Protein AF-A0A968B639-F1 (afdb_monomer)

Solvent-accessible surface area (backbone atoms only — not comparable to full-atom values): 12282 Å² total; per-residue (Å²): 60,37,47,44,66,52,68,57,47,28,76,72,68,32,61,74,52,39,54,51,51,52,54,53,49,52,51,55,54,56,73,75,52,61,92,84,43,49,76,47,75,77,50,98,64,30,37,45,76,49,71,68,102,57,54,71,68,56,49,50,53,52,48,47,50,50,29,52,52,39,52,71,38,75,48,71,58,96,94,40,78,44,85,40,33,27,14,25,26,39,66,83,87,84,77,79,74,90,48,74,68,56,57,51,48,48,24,50,55,16,18,49,52,14,41,76,78,68,36,60,30,72,24,71,51,52,99,81,37,66,69,55,59,49,45,54,52,47,56,51,50,52,51,50,51,55,48,23,71,74,68,68,39,58,45,80,44,76,47,77,53,78,77,93,62,95,56,95,83,68,78,87,42,68,47,82,41,68,31,48,42,47,99,87,68,52,75,44,56,51,89,74,47,47,69,50,29,57,75,69,70,40,45,71,59,50,56,59,68,77,101

Mean predicted aligned error: 12.27 Å

Structure (mmCIF, N/CA/C/O backbone):
data_AF-A0A968B639-F1
#
_entry.id   AF-A0A968B639-F1
#
loop_
_atom_site.group_PDB
_atom_site.id
_atom_site.type_symbol
_atom_site.label_atom_id
_atom_site.label_alt_id
_atom_site.label_comp_id
_atom_site.label_asym_id
_atom_site.label_entity_id
_atom_site.label_seq_id
_atom_site.pdbx_PDB_ins_code
_atom_site.Cartn_x
_atom_site.Cartn_y
_atom_site.Cartn_z
_atom_site.occupancy
_atom_site.B_iso_or_equiv
_atom_site.auth_seq_id
_atom_site.auth_comp_id
_atom_site.auth_asym_id
_atom_site.auth_atom_id
_atom_site.pdbx_PDB_model_num
ATOM 1 N N . MET A 1 1 ? -5.132 1.216 6.628 1.00 96.25 1 MET A N 1
ATOM 2 C CA . MET A 1 1 ? -4.929 -0.137 7.193 1.00 96.25 1 MET A CA 1
ATOM 3 C C . MET A 1 1 ? -5.453 -1.125 6.179 1.00 96.25 1 MET A C 1
ATOM 5 O O . MET A 1 1 ? -6.495 -0.849 5.606 1.00 96.25 1 MET A O 1
ATOM 9 N N . ASP A 1 2 ? -4.770 -2.238 5.965 1.00 96.06 2 ASP A N 1
ATOM 10 C CA . ASP A 1 2 ? -5.094 -3.194 4.905 1.00 96.06 2 ASP A CA 1
ATOM 11 C C . ASP A 1 2 ? -4.940 -4.628 5.415 1.00 96.06 2 ASP A C 1
ATOM 13 O O . ASP A 1 2 ? -3.948 -4.935 6.088 1.00 96.06 2 ASP A O 1
ATOM 17 N N . LEU A 1 3 ? -5.940 -5.477 5.157 1.00 95.56 3 LEU A N 1
ATOM 18 C CA . LEU A 1 3 ? -5.902 -6.875 5.579 1.00 95.56 3 LEU A CA 1
ATOM 19 C C . LEU A 1 3 ? -4.974 -7.697 4.690 1.00 95.56 3 LEU A C 1
ATOM 21 O O . LEU A 1 3 ? -5.230 -7.953 3.515 1.00 95.56 3 LEU A O 1
ATOM 25 N N . ASP A 1 4 ? -3.936 -8.241 5.311 1.00 92.31 4 ASP A N 1
ATOM 26 C CA . ASP A 1 4 ? -3.013 -9.118 4.621 1.00 92.31 4 ASP A CA 1
ATOM 27 C C . ASP A 1 4 ? -3.726 -10.416 4.216 1.00 92.31 4 ASP A C 1
ATOM 29 O O . ASP A 1 4 ? -4.423 -11.043 5.014 1.00 92.31 4 ASP A O 1
ATOM 33 N N . GLN A 1 5 ? -3.484 -10.861 2.981 1.00 86.25 5 GLN A N 1
ATOM 34 C CA . GLN A 1 5 ? -3.983 -12.134 2.442 1.00 86.25 5 GLN A CA 1
ATOM 35 C C . GLN A 1 5 ? -5.513 -12.233 2.300 1.00 86.25 5 GLN A C 1
ATOM 37 O O . GLN A 1 5 ? -6.026 -13.321 2.037 1.00 86.25 5 GLN A O 1
ATOM 42 N N . PHE A 1 6 ? -6.256 -11.123 2.360 1.00 91.25 6 PHE A N 1
ATOM 43 C CA . PHE A 1 6 ? -7.709 -11.135 2.146 1.00 91.25 6 PHE A CA 1
ATOM 44 C C . PHE A 1 6 ? -8.112 -11.767 0.803 1.00 91.25 6 PHE A C 1
ATOM 46 O O . PHE A 1 6 ? -9.046 -12.569 0.731 1.00 91.25 6 PHE A O 1
ATOM 53 N N . LYS A 1 7 ? -7.355 -11.481 -0.263 1.00 88.62 7 LYS A N 1
ATOM 54 C CA . LYS A 1 7 ? -7.569 -12.092 -1.581 1.00 88.62 7 LYS A CA 1
ATOM 55 C C . LYS A 1 7 ? -7.484 -13.624 -1.545 1.00 88.62 7 LYS A C 1
ATOM 57 O O . LYS A 1 7 ? -8.300 -14.280 -2.179 1.00 88.62 7 LYS A O 1
ATOM 62 N N . ILE A 1 8 ? -6.566 -14.195 -0.759 1.00 87.12 8 ILE A N 1
ATOM 63 C CA . ILE A 1 8 ? -6.420 -15.654 -0.623 1.00 87.12 8 ILE A CA 1
ATOM 64 C C . ILE A 1 8 ? -7.691 -16.259 -0.021 1.00 87.12 8 ILE A C 1
ATOM 66 O O . ILE A 1 8 ? -8.146 -17.306 -0.478 1.00 87.12 8 ILE A O 1
ATOM 70 N N . VAL A 1 9 ? -8.300 -15.591 0.962 1.00 88.44 9 VAL A N 1
ATOM 71 C CA . VAL A 1 9 ? -9.572 -16.034 1.550 1.00 88.44 9 VAL A CA 1
ATOM 72 C C . VAL A 1 9 ? -10.675 -16.034 0.490 1.00 88.44 9 VAL A C 1
ATOM 74 O O . VAL A 1 9 ? -11.325 -17.061 0.295 1.00 88.44 9 VAL A O 1
ATOM 77 N N . ASN A 1 10 ? -10.838 -14.936 -0.254 1.00 89.56 10 ASN A N 1
ATOM 78 C CA . ASN A 1 10 ? -11.836 -14.855 -1.327 1.00 89.56 10 ASN A CA 1
ATOM 79 C C . ASN A 1 10 ? -11.640 -15.928 -2.401 1.00 89.56 10 ASN A C 1
ATOM 81 O O . ASN A 1 10 ? -12.603 -16.593 -2.777 1.00 89.56 10 ASN A O 1
ATOM 85 N N . ASP A 1 11 ? -10.405 -16.124 -2.856 1.00 89.38 11 ASP A N 1
ATOM 86 C CA . ASP A 1 11 ? -10.090 -17.072 -3.925 1.00 89.38 11 ASP A CA 1
ATOM 87 C C . ASP A 1 11 ? -10.255 -18.534 -3.458 1.00 89.38 11 ASP A C 1
ATOM 89 O O . ASP A 1 11 ? -10.571 -19.411 -4.261 1.00 89.38 11 ASP A O 1
ATOM 93 N N . THR A 1 12 ? -10.086 -18.813 -2.158 1.00 87.06 12 THR A N 1
ATOM 94 C CA . THR A 1 12 ? -10.149 -20.180 -1.604 1.00 87.06 12 THR A CA 1
ATOM 95 C C . THR A 1 12 ? -11.560 -20.606 -1.200 1.00 87.06 12 THR A C 1
ATOM 97 O O . THR A 1 12 ? -11.937 -21.761 -1.401 1.00 87.06 12 THR A O 1
ATOM 100 N N . VAL A 1 13 ? -12.334 -19.713 -0.575 1.00 88.19 13 VAL A N 1
ATOM 101 C CA . VAL A 1 13 ? -13.638 -20.050 0.037 1.00 88.19 13 VAL A CA 1
ATOM 102 C C . VAL A 1 13 ? -14.799 -19.178 -0.441 1.00 88.19 13 VAL A C 1
ATOM 104 O O . VAL A 1 13 ? -15.936 -19.379 -0.008 1.00 88.19 13 VAL A O 1
ATOM 107 N N . GLY A 1 14 ? -14.539 -18.273 -1.384 1.00 90.50 14 GLY A N 1
ATOM 108 C CA . GLY A 1 14 ? -15.538 -17.440 -2.040 1.00 90.50 14 GLY A CA 1
ATOM 109 C C . GLY A 1 14 ? -15.831 -16.128 -1.313 1.00 90.50 14 GLY A C 1
ATOM 110 O O . GLY A 1 14 ? -15.539 -15.947 -0.130 1.00 90.50 14 GLY A O 1
ATOM 111 N N . HIS A 1 15 ? -16.474 -15.209 -2.036 1.00 90.75 15 HIS A N 1
ATOM 112 C CA . HIS A 1 15 ? -16.759 -13.852 -1.560 1.00 90.75 15 HIS A CA 1
ATOM 113 C C . HIS A 1 15 ? -17.626 -13.798 -0.296 1.00 90.75 15 HIS A C 1
ATOM 115 O O . HIS A 1 15 ? -17.417 -12.930 0.542 1.00 90.75 15 HIS A O 1
ATOM 121 N N . SER A 1 16 ? -18.544 -14.751 -0.096 1.00 91.94 16 SER A N 1
ATOM 122 C CA . SER A 1 16 ? -19.372 -14.795 1.118 1.00 91.94 16 SER A CA 1
ATOM 123 C C . SER A 1 16 ? -18.544 -14.969 2.396 1.00 91.94 16 SER A C 1
ATOM 125 O O . SER A 1 16 ? -18.893 -14.406 3.432 1.00 91.94 16 SER A O 1
ATOM 127 N N . ALA A 1 17 ? -17.439 -15.718 2.325 1.00 92.12 17 ALA A N 1
ATOM 128 C CA . ALA A 1 17 ? -16.513 -15.865 3.444 1.00 92.12 17 ALA A CA 1
ATOM 129 C C . ALA A 1 17 ? -15.728 -14.568 3.682 1.00 92.12 17 ALA A C 1
ATOM 131 O O . ALA A 1 17 ? -15.568 -14.149 4.827 1.00 92.12 17 ALA A O 1
ATOM 132 N N . GLY A 1 18 ? -15.285 -13.908 2.607 1.00 93.62 18 GLY A N 1
ATOM 133 C CA . GLY A 1 18 ? -14.623 -12.607 2.685 1.00 93.62 18 GLY A CA 1
ATOM 134 C C . GLY A 1 18 ? -15.509 -11.529 3.307 1.00 93.62 18 GLY A C 1
ATOM 135 O O . GLY A 1 18 ? -15.055 -10.786 4.172 1.00 93.62 18 GLY A O 1
ATOM 136 N N . ASP A 1 19 ? -16.790 -11.480 2.947 1.00 94.38 19 ASP A N 1
ATOM 137 C CA . ASP A 1 19 ? -17.739 -10.532 3.537 1.00 94.38 19 ASP A CA 1
ATOM 138 C C . ASP A 1 19 ? -17.915 -10.760 5.043 1.00 94.38 19 ASP A C 1
ATOM 140 O O . ASP A 1 19 ? -17.910 -9.803 5.821 1.00 94.38 19 ASP A O 1
ATOM 144 N N . GLN A 1 20 ? -18.012 -12.019 5.481 1.00 94.50 20 GLN A N 1
ATOM 145 C CA . GLN A 1 20 ? -18.067 -12.328 6.910 1.00 94.50 20 GLN A CA 1
ATOM 146 C C . GLN A 1 20 ? -16.768 -11.989 7.637 1.00 94.50 20 GLN A C 1
ATOM 148 O O . GLN A 1 20 ? -16.813 -11.437 8.739 1.00 94.50 20 GLN A O 1
ATOM 153 N N . LEU A 1 21 ? -15.619 -12.270 7.021 1.00 94.81 21 LEU A N 1
ATOM 154 C CA . LEU A 1 21 ? -14.317 -11.895 7.557 1.00 94.81 21 LEU A CA 1
ATOM 155 C C . LEU A 1 21 ? -14.239 -10.382 7.786 1.00 94.81 21 LEU A C 1
ATOM 157 O O . LEU A 1 21 ? -13.868 -9.941 8.871 1.00 94.81 21 LEU A O 1
ATOM 161 N N . LEU A 1 22 ? -14.662 -9.580 6.806 1.00 96.00 22 LEU A N 1
ATOM 162 C CA . LEU A 1 22 ? -14.684 -8.121 6.913 1.00 96.00 22 LEU A CA 1
ATOM 163 C C . LEU A 1 22 ? -15.602 -7.631 8.037 1.00 96.00 22 LEU A C 1
ATOM 165 O O . LEU A 1 22 ? -15.231 -6.715 8.769 1.00 96.00 22 LEU A O 1
ATOM 169 N N . GLN A 1 23 ? -16.780 -8.239 8.205 1.00 95.81 23 GLN A N 1
ATOM 170 C CA . GLN A 1 23 ? -17.695 -7.903 9.302 1.00 95.81 23 GLN A CA 1
ATOM 171 C C . GLN A 1 23 ? -17.080 -8.209 10.675 1.00 95.81 23 GLN A C 1
ATOM 173 O O . GLN A 1 23 ? -17.163 -7.389 11.591 1.00 95.81 23 GLN A O 1
ATOM 178 N N . GLN A 1 24 ? -16.436 -9.368 10.818 1.00 95.06 24 GLN A N 1
ATOM 179 C CA . GLN A 1 24 ? -15.798 -9.781 12.068 1.00 95.06 24 GLN A CA 1
ATOM 180 C C . GLN A 1 24 ? -14.581 -8.916 12.401 1.00 95.06 24 GLN A C 1
ATOM 182 O O . GLN A 1 24 ? -14.446 -8.462 13.538 1.00 95.06 24 GLN A O 1
ATOM 187 N N . VAL A 1 25 ? -13.748 -8.612 11.404 1.00 96.06 25 VAL A N 1
ATOM 188 C CA . VAL A 1 25 ? -12.634 -7.666 11.537 1.00 96.06 25 VAL A CA 1
ATOM 189 C C . VAL A 1 25 ? -13.149 -6.293 11.956 1.00 96.06 25 VAL A C 1
ATOM 191 O O . VAL A 1 25 ? -12.636 -5.727 12.916 1.00 96.06 25 VAL A O 1
ATOM 194 N N . ALA A 1 26 ? -14.186 -5.766 11.300 1.00 96.12 26 ALA A N 1
ATOM 195 C CA . ALA A 1 26 ? -14.755 -4.468 11.653 1.00 96.12 26 ALA A CA 1
ATOM 196 C C . ALA A 1 26 ? -15.230 -4.432 13.115 1.00 96.12 26 ALA A C 1
ATOM 198 O O . ALA A 1 26 ? -14.970 -3.461 13.828 1.00 96.12 26 ALA A O 1
ATOM 199 N N . HIS A 1 27 ? -15.876 -5.504 13.585 1.00 95.50 27 HIS A N 1
ATOM 200 C CA . HIS A 1 27 ? -16.304 -5.623 14.978 1.00 95.50 27 HIS A CA 1
ATOM 201 C C . HIS A 1 27 ? -15.113 -5.689 15.946 1.00 95.50 27 HIS A C 1
ATOM 203 O O . HIS A 1 27 ? -15.102 -4.997 16.966 1.00 95.50 27 HIS A O 1
ATOM 209 N N . LEU A 1 28 ? -14.082 -6.467 15.604 1.00 95.62 28 LEU A N 1
ATOM 210 C CA . LEU A 1 28 ? -12.864 -6.586 16.398 1.00 95.62 28 LEU A CA 1
ATOM 211 C C . LEU A 1 28 ? -12.135 -5.243 16.507 1.00 95.62 28 LEU A C 1
ATOM 213 O O . LEU A 1 28 ? -11.829 -4.816 17.619 1.00 95.62 28 LEU A O 1
ATOM 217 N N . LEU A 1 29 ? -11.927 -4.541 15.391 1.00 96.19 29 LEU A N 1
ATOM 218 C CA . LEU A 1 29 ? -11.325 -3.206 15.376 1.00 96.19 29 LEU A CA 1
ATOM 219 C C . LEU A 1 29 ? -12.149 -2.223 16.220 1.00 96.19 29 LEU A C 1
ATOM 221 O O . LEU A 1 29 ? -11.593 -1.524 17.064 1.00 96.19 29 LEU A O 1
ATOM 225 N N . ARG A 1 30 ? -13.483 -2.218 16.068 1.00 94.94 30 ARG A N 1
ATOM 226 C CA . ARG A 1 30 ? -14.370 -1.335 16.844 1.00 94.94 30 ARG A CA 1
ATOM 227 C C . ARG A 1 30 ? -14.302 -1.607 18.347 1.00 94.94 30 ARG A C 1
ATOM 229 O O . ARG A 1 30 ? -14.400 -0.666 19.124 1.00 94.94 30 ARG A O 1
ATOM 236 N N . SER A 1 31 ? -14.103 -2.860 18.761 1.00 94.50 31 SER A N 1
ATOM 237 C CA . SER A 1 31 ? -13.970 -3.232 20.179 1.00 94.50 31 SER A CA 1
ATOM 238 C C . SER A 1 31 ? -12.669 -2.750 20.838 1.00 94.50 31 SER A C 1
ATOM 240 O O . SER A 1 31 ? -12.561 -2.755 22.063 1.00 94.50 31 SER A O 1
ATOM 242 N N . LYS A 1 32 ? -11.671 -2.363 20.033 1.00 93.31 32 LYS A N 1
ATOM 243 C CA . LYS A 1 32 ? -10.325 -1.975 20.480 1.00 93.31 32 LYS A CA 1
ATOM 244 C C . LYS A 1 32 ? -10.080 -0.468 20.477 1.00 93.31 32 LYS A C 1
ATOM 246 O O . LYS A 1 32 ? -9.031 -0.035 20.942 1.00 93.31 32 LYS A O 1
ATOM 251 N N . ILE A 1 33 ? -11.030 0.315 19.979 1.00 92.88 33 ILE A N 1
ATOM 252 C CA . ILE A 1 33 ? -10.948 1.777 19.917 1.00 92.88 33 ILE A CA 1
ATOM 253 C C . ILE A 1 33 ? -11.978 2.404 20.860 1.00 92.88 33 ILE A C 1
ATOM 255 O O . ILE A 1 33 ? -12.989 1.783 21.197 1.00 92.88 33 ILE A O 1
ATOM 259 N N . ARG A 1 34 ? -11.733 3.637 21.309 1.00 92.12 34 ARG A N 1
ATOM 260 C CA . ARG A 1 34 ? -12.673 4.354 22.191 1.00 92.12 34 ARG A CA 1
ATOM 261 C C . ARG A 1 34 ? -13.800 4.990 21.374 1.00 92.12 34 ARG A C 1
ATOM 263 O O . ARG A 1 34 ? -13.692 5.186 20.169 1.00 92.12 34 ARG A O 1
ATOM 270 N N . GLY A 1 35 ? -14.890 5.358 22.050 1.00 85.88 35 GLY A N 1
ATOM 271 C CA . GLY A 1 35 ? -16.087 5.909 21.400 1.00 85.88 35 GLY A CA 1
ATOM 272 C C . GLY A 1 35 ? -15.874 7.217 20.625 1.00 85.88 35 GLY A C 1
ATOM 273 O O . GLY A 1 35 ? -16.651 7.484 19.715 1.00 85.88 35 GLY A O 1
ATOM 274 N N . GLY A 1 36 ? -14.840 7.995 20.965 1.00 88.94 36 GLY A N 1
ATOM 275 C CA . GLY A 1 36 ? -14.473 9.229 20.259 1.00 88.94 36 GLY A CA 1
ATOM 276 C C . GLY A 1 36 ? -13.647 9.018 18.987 1.00 88.94 36 GLY A C 1
ATOM 277 O O . GLY A 1 36 ? -13.460 9.967 18.240 1.00 88.94 36 GLY A O 1
ATOM 278 N N . ASP A 1 37 ? -13.166 7.800 18.719 1.00 94.19 37 ASP A N 1
ATOM 279 C CA . ASP A 1 37 ? -12.394 7.518 17.509 1.00 94.19 37 ASP A CA 1
ATOM 280 C C . ASP A 1 37 ? -13.318 7.120 16.345 1.00 94.19 37 ASP A C 1
ATOM 282 O O . ASP A 1 37 ? -14.324 6.406 16.510 1.00 94.19 37 ASP A O 1
ATOM 286 N N . THR A 1 38 ? -12.934 7.527 15.135 1.00 95.31 38 THR A N 1
ATOM 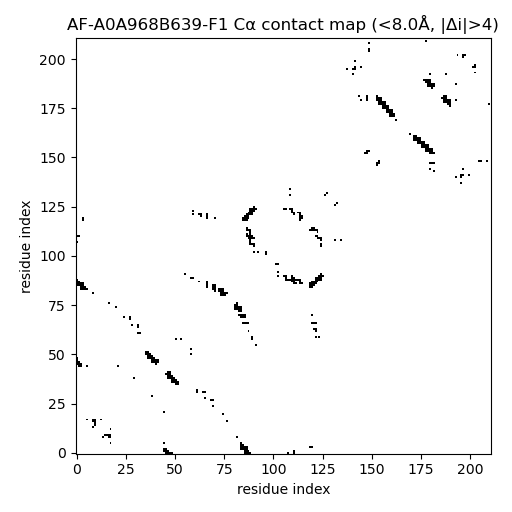287 C CA . THR A 1 38 ? -13.696 7.234 13.915 1.00 95.31 38 THR A CA 1
ATOM 288 C C . THR A 1 38 ? -13.055 6.086 13.148 1.00 95.31 38 THR A C 1
ATOM 290 O O . THR A 1 38 ? -11.919 6.192 12.696 1.00 95.31 38 THR A O 1
ATOM 293 N N . LEU A 1 39 ? -13.803 4.996 12.963 1.00 96.62 39 LEU A N 1
ATOM 294 C CA . LEU A 1 39 ? -13.412 3.844 12.148 1.00 96.62 39 LEU A CA 1
ATOM 295 C C . LEU A 1 39 ? -14.302 3.774 10.907 1.00 96.62 39 LEU A C 1
ATOM 297 O O . LEU A 1 39 ? -15.527 3.775 11.028 1.00 96.62 39 LEU A O 1
ATOM 301 N N . ALA A 1 40 ? -13.687 3.658 9.736 1.00 95.81 40 ALA A N 1
ATOM 302 C CA . ALA A 1 40 ? -14.372 3.536 8.456 1.00 95.81 40 ALA A CA 1
ATOM 303 C C . ALA A 1 40 ? -13.756 2.420 7.604 1.00 95.81 40 ALA A C 1
ATOM 305 O O . ALA A 1 40 ? -12.572 2.109 7.722 1.00 95.81 40 ALA A O 1
ATOM 306 N N . ARG A 1 41 ? -14.557 1.836 6.710 1.00 96.38 41 ARG A N 1
ATOM 307 C CA . ARG A 1 41 ? -14.065 0.999 5.609 1.00 96.38 41 ARG A CA 1
ATOM 308 C C . ARG A 1 41 ? -13.906 1.895 4.384 1.00 96.38 41 ARG A C 1
ATOM 310 O O . ARG A 1 41 ? -14.882 2.524 3.982 1.00 96.38 41 ARG A O 1
ATOM 317 N N . LEU A 1 42 ? -12.699 1.969 3.829 1.00 93.06 42 LEU A N 1
ATOM 318 C CA . LEU A 1 42 ? -12.386 2.856 2.700 1.00 93.06 42 LEU A CA 1
ATOM 319 C C . LEU A 1 42 ? -12.771 2.213 1.361 1.00 93.06 42 LEU A C 1
ATOM 321 O O . LEU A 1 42 ? -13.251 2.889 0.457 1.00 93.06 42 LEU A O 1
ATOM 325 N N . GLY A 1 43 ? -12.641 0.891 1.271 1.00 90.94 43 GLY A N 1
ATOM 326 C CA . GLY A 1 43 ? -12.970 0.097 0.090 1.00 90.94 43 GLY A CA 1
ATOM 327 C C . GLY A 1 43 ? -12.286 -1.262 0.175 1.00 90.94 43 GLY A C 1
ATOM 328 O O . GLY A 1 43 ? -11.318 -1.403 0.908 1.00 90.94 43 GLY A O 1
ATOM 329 N N . GLY A 1 44 ? -12.803 -2.287 -0.510 1.00 91.94 44 GLY A N 1
ATOM 330 C CA . GLY A 1 44 ? -12.161 -3.612 -0.519 1.00 91.94 44 GLY A CA 1
ATOM 331 C C . GLY A 1 44 ? -11.873 -4.149 0.891 1.00 91.94 44 GLY A C 1
ATOM 332 O O . GLY A 1 44 ? -12.793 -4.287 1.701 1.00 91.94 44 GLY A O 1
ATOM 333 N N . ASP A 1 45 ? -10.607 -4.427 1.162 1.00 94.06 45 ASP A N 1
ATOM 334 C CA . ASP A 1 45 ? -10.005 -4.874 2.421 1.00 94.06 45 ASP A CA 1
ATOM 335 C C . ASP A 1 45 ? -9.345 -3.759 3.250 1.00 94.06 45 ASP A C 1
ATOM 337 O O . ASP A 1 45 ? -8.659 -4.025 4.242 1.00 94.06 45 ASP A O 1
ATOM 341 N N . GLU A 1 46 ? -9.595 -2.505 2.883 1.00 95.69 46 GLU A N 1
ATOM 342 C CA . GLU A 1 46 ? -8.988 -1.335 3.496 1.00 95.69 46 GLU A CA 1
ATOM 343 C C . GLU A 1 46 ? -9.895 -0.676 4.541 1.00 95.69 46 GLU A C 1
ATOM 345 O O . GLU A 1 46 ? -11.090 -0.417 4.338 1.00 95.69 46 GLU A O 1
ATOM 350 N N . PHE A 1 47 ? -9.279 -0.321 5.664 1.00 97.25 47 PHE A N 1
ATOM 351 C CA . PHE A 1 47 ? -9.893 0.381 6.781 1.00 97.25 47 PHE A CA 1
ATOM 352 C C . PHE A 1 47 ? -9.108 1.654 7.123 1.00 97.25 47 PHE A 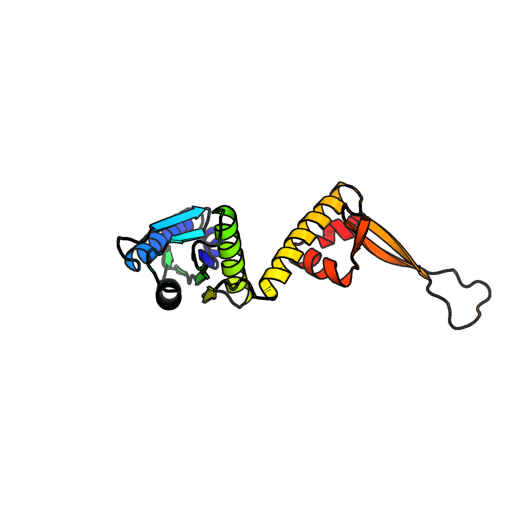C 1
ATOM 354 O O . PHE A 1 47 ? -7.872 1.673 7.117 1.00 97.25 47 PHE A O 1
ATOM 361 N N . GLY A 1 48 ? -9.835 2.711 7.474 1.00 96.56 48 GLY A N 1
ATOM 362 C CA . GLY A 1 48 ? -9.311 3.979 7.971 1.00 96.56 48 GLY A CA 1
ATOM 363 C C . GLY A 1 48 ? -9.687 4.183 9.435 1.00 96.56 48 GLY A C 1
ATOM 364 O O . GLY A 1 48 ? -10.815 3.891 9.830 1.00 96.56 48 GLY A O 1
ATOM 365 N N . LEU A 1 49 ? -8.743 4.676 10.235 1.00 96.50 49 LEU A N 1
ATOM 366 C CA . LEU A 1 49 ? -8.942 5.003 11.645 1.00 96.50 49 LEU A CA 1
ATOM 367 C C . LEU A 1 49 ? -8.412 6.411 11.911 1.00 96.50 49 LEU A C 1
ATOM 369 O O . LEU A 1 49 ? -7.241 6.683 11.653 1.00 96.50 49 LEU A O 1
ATOM 373 N N . LEU A 1 50 ? -9.272 7.279 12.437 1.00 95.06 50 LEU A N 1
ATOM 374 C CA . LEU A 1 50 ? -8.923 8.622 12.886 1.00 95.06 50 LEU A CA 1
ATOM 375 C C . LEU A 1 50 ? -8.926 8.655 14.416 1.00 95.06 50 LEU A C 1
ATOM 377 O O . LEU A 1 50 ? -9.950 8.380 15.045 1.00 95.06 50 LEU A O 1
ATOM 381 N N . LEU A 1 51 ? -7.768 8.987 14.987 1.00 94.44 51 LEU A N 1
ATOM 382 C CA . LEU A 1 51 ? -7.557 9.137 16.424 1.00 94.44 51 LEU A CA 1
ATOM 383 C C . LEU A 1 51 ? -7.416 10.627 16.749 1.00 94.44 51 LEU A C 1
ATOM 385 O O . LEU A 1 51 ? -6.376 11.226 16.486 1.00 94.44 51 LEU A O 1
ATOM 389 N N . GLU A 1 52 ? -8.461 11.224 17.313 1.00 90.75 52 GLU A N 1
ATOM 390 C CA . GLU A 1 52 ? -8.461 12.640 17.701 1.00 90.75 52 GLU A CA 1
ATOM 391 C C . GLU A 1 52 ? -7.735 12.844 19.038 1.00 90.75 52 GLU A C 1
ATOM 393 O O . GLU A 1 52 ? -7.754 11.962 19.889 1.00 90.75 52 GLU A O 1
ATOM 398 N N . GLU A 1 53 ? -7.077 13.984 19.258 1.00 89.06 53 GLU A N 1
ATOM 399 C CA . GLU A 1 53 ? -6.412 14.288 20.545 1.00 89.06 53 GLU A CA 1
ATOM 400 C C . GLU A 1 53 ? -5.473 13.162 21.042 1.00 89.06 53 GLU A C 1
ATOM 402 O O . GLU A 1 53 ? -5.429 12.817 22.226 1.00 89.06 53 GLU A O 1
ATOM 407 N N . CYS A 1 54 ? -4.745 12.531 20.118 1.00 89.31 54 CYS A N 1
ATOM 408 C CA . CYS A 1 54 ? -3.903 11.373 20.395 1.00 89.31 54 CYS A CA 1
ATOM 409 C C . CYS A 1 54 ? -2.432 11.697 20.110 1.00 89.31 54 CYS A C 1
ATOM 411 O O . CYS A 1 54 ? -2.096 12.216 19.047 1.00 89.31 54 CYS A O 1
ATOM 413 N N . SER A 1 55 ? -1.539 11.383 21.053 1.00 87.44 55 SER A N 1
ATOM 414 C CA . SER A 1 55 ? -0.098 11.477 20.811 1.00 87.44 55 SER A CA 1
ATOM 415 C C . SER A 1 55 ? 0.354 10.381 19.845 1.00 87.44 55 SER A C 1
ATOM 417 O O . SER A 1 55 ? -0.242 9.304 19.794 1.00 87.44 55 SER A O 1
ATOM 419 N N . LEU A 1 56 ? 1.452 10.615 19.122 1.00 86.19 56 LEU A N 1
ATOM 420 C CA . LEU A 1 56 ? 2.029 9.605 18.229 1.00 86.19 56 LEU A CA 1
ATOM 421 C C . LEU A 1 56 ? 2.347 8.293 18.967 1.00 86.19 56 LEU A C 1
ATOM 423 O O . LEU A 1 56 ? 2.086 7.216 18.443 1.00 86.19 56 LEU A O 1
ATOM 427 N N . GLU A 1 57 ? 2.867 8.376 20.192 1.00 83.94 57 GLU A N 1
ATOM 428 C CA . GLU A 1 57 ? 3.163 7.202 21.021 1.00 83.94 57 GLU A CA 1
ATOM 429 C C . GLU A 1 57 ? 1.896 6.393 21.335 1.00 83.94 57 GLU A C 1
ATOM 431 O O . GLU A 1 57 ? 1.862 5.178 21.134 1.00 83.94 57 GLU A O 1
ATOM 436 N N . ASN A 1 58 ? 0.820 7.064 21.755 1.00 88.56 58 ASN A N 1
ATOM 437 C CA . ASN A 1 58 ? -0.456 6.405 22.022 1.00 88.56 58 ASN A CA 1
ATOM 438 C C . ASN A 1 58 ? -1.052 5.811 20.744 1.00 88.56 58 ASN A C 1
ATOM 440 O O . ASN A 1 58 ? -1.522 4.676 20.760 1.00 88.56 58 ASN A O 1
ATOM 444 N N . ALA A 1 59 ? -0.989 6.539 19.630 1.00 93.31 59 ALA A N 1
ATOM 445 C CA . ALA A 1 59 ? -1.467 6.068 18.338 1.00 93.31 59 ALA A CA 1
ATOM 446 C C . ALA A 1 59 ? -0.694 4.829 17.860 1.00 93.31 59 ALA A C 1
ATOM 448 O O . ALA A 1 59 ? -1.301 3.871 17.382 1.00 93.31 59 ALA A O 1
ATOM 449 N N . PHE A 1 60 ? 0.627 4.803 18.054 1.00 91.38 60 PHE A N 1
ATOM 450 C CA . PHE A 1 60 ? 1.468 3.651 17.744 1.00 91.38 60 PHE A CA 1
ATOM 451 C C . PHE A 1 60 ? 1.121 2.438 18.616 1.00 91.38 60 PHE A C 1
ATOM 453 O O . PHE A 1 60 ? 0.977 1.334 18.094 1.00 91.38 60 PHE A O 1
ATOM 460 N N . ASN A 1 61 ? 0.907 2.641 19.919 1.00 90.50 61 ASN A N 1
ATOM 461 C CA . ASN A 1 61 ? 0.494 1.579 20.840 1.00 90.50 61 ASN A CA 1
ATOM 462 C C . ASN A 1 61 ? -0.893 1.017 20.490 1.00 90.50 6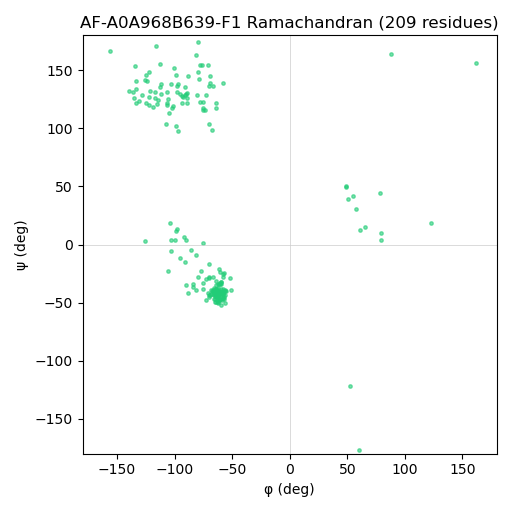1 ASN A C 1
ATOM 464 O O . ASN A 1 61 ? -1.077 -0.201 20.459 1.00 90.50 61 ASN A O 1
ATOM 468 N N . ILE A 1 62 ? -1.859 1.888 20.174 1.00 95.06 62 ILE A N 1
ATOM 469 C CA . ILE A 1 62 ? -3.193 1.483 19.712 1.00 95.06 62 ILE A CA 1
ATOM 470 C C . ILE A 1 62 ? -3.056 0.667 18.426 1.00 95.06 62 ILE A C 1
ATOM 472 O O . ILE A 1 62 ? -3.533 -0.465 18.381 1.00 95.06 62 ILE A O 1
ATOM 476 N N . ALA A 1 63 ? -2.349 1.180 17.417 1.00 96.00 63 ALA A N 1
ATOM 477 C CA . ALA A 1 63 ? -2.137 0.481 16.154 1.00 96.00 63 ALA A CA 1
ATOM 478 C C . ALA A 1 63 ? -1.447 -0.883 16.349 1.00 96.00 63 ALA A C 1
ATOM 480 O O . ALA A 1 63 ? -1.888 -1.875 15.773 1.00 96.00 63 ALA A O 1
ATOM 481 N N . GLY A 1 64 ? -0.430 -0.967 17.213 1.00 96.00 64 GLY A N 1
ATOM 482 C CA . GLY A 1 64 ? 0.222 -2.228 17.574 1.00 96.00 64 GLY A CA 1
ATOM 483 C C . GLY A 1 64 ? -0.750 -3.225 18.208 1.00 96.00 64 GLY A C 1
ATOM 484 O O . GLY A 1 64 ? -0.797 -4.385 17.806 1.00 96.00 64 GLY A O 1
ATOM 485 N N . SER A 1 65 ? -1.614 -2.761 19.116 1.00 96.06 65 SER A N 1
ATOM 486 C CA . SER A 1 65 ? -2.648 -3.608 19.723 1.00 96.06 65 SER A CA 1
ATOM 487 C C . SER A 1 65 ? -3.678 -4.126 18.710 1.00 96.06 65 SER A C 1
ATOM 489 O O . SER A 1 65 ? -4.190 -5.235 18.874 1.00 96.06 65 SER A O 1
ATOM 491 N N . LEU A 1 66 ? -3.972 -3.357 17.652 1.00 97.12 66 LEU A N 1
ATOM 492 C CA . LEU A 1 66 ? -4.849 -3.782 16.557 1.00 97.12 66 LEU A CA 1
ATOM 493 C C . LEU A 1 66 ? -4.179 -4.859 15.703 1.00 97.12 66 LEU A C 1
ATOM 495 O O . LEU A 1 66 ? -4.821 -5.861 15.388 1.00 97.12 66 LEU A O 1
ATOM 499 N N . VAL A 1 67 ? -2.892 -4.682 15.381 1.00 97.00 67 VAL A N 1
ATOM 500 C CA . VAL A 1 67 ? -2.084 -5.699 14.690 1.00 97.00 67 VAL A CA 1
ATOM 501 C C . VAL A 1 67 ? -2.099 -7.006 15.477 1.00 97.00 67 VAL A C 1
ATOM 503 O O . VAL A 1 67 ? -2.447 -8.049 14.926 1.00 97.00 67 VAL A O 1
ATOM 506 N N . ASP A 1 68 ? -1.815 -6.953 16.778 1.00 95.62 68 ASP A N 1
ATOM 507 C CA . ASP A 1 68 ? -1.820 -8.141 17.632 1.00 95.62 68 ASP A CA 1
ATOM 508 C C . ASP A 1 68 ? -3.214 -8.765 17.763 1.00 95.62 68 ASP A C 1
ATOM 510 O O . ASP A 1 68 ? -3.346 -9.990 17.769 1.00 95.62 68 ASP A O 1
ATOM 514 N N . ALA A 1 69 ? -4.271 -7.954 17.851 1.00 95.69 69 ALA A N 1
ATOM 515 C CA . ALA A 1 69 ? -5.639 -8.457 17.917 1.00 95.69 69 ALA A CA 1
ATOM 516 C C . ALA A 1 69 ? -6.017 -9.235 16.650 1.00 95.69 69 ALA A C 1
ATOM 518 O O . ALA A 1 69 ? -6.579 -10.322 16.759 1.00 95.69 69 ALA A O 1
ATOM 519 N N . ILE A 1 70 ? -5.682 -8.703 15.472 1.00 95.94 70 ILE A N 1
ATOM 520 C CA . ILE A 1 70 ? -5.962 -9.343 14.183 1.00 95.94 70 ILE A CA 1
ATOM 521 C C . ILE A 1 70 ? -5.093 -10.585 13.989 1.00 95.94 70 ILE A C 1
ATOM 523 O O . ILE A 1 70 ? -5.616 -11.641 13.655 1.00 95.94 70 ILE A O 1
ATOM 527 N N . LYS A 1 71 ? -3.794 -10.497 14.287 1.00 93.88 71 LYS A N 1
ATOM 528 C CA . LYS A 1 71 ? -2.863 -11.630 14.204 1.00 93.88 71 LYS A CA 1
ATOM 529 C C . LYS A 1 71 ? -3.314 -12.822 15.051 1.00 93.88 71 LYS A C 1
ATOM 531 O O . LYS A 1 71 ? -3.143 -13.970 14.653 1.00 93.88 71 LYS A O 1
ATOM 536 N N . ASN A 1 72 ? -3.857 -12.557 16.238 1.00 92.62 72 ASN A N 1
ATOM 537 C CA . ASN A 1 72 ? -4.347 -13.596 17.144 1.00 92.62 72 ASN A CA 1
ATOM 538 C C . ASN A 1 72 ? -5.795 -14.019 16.844 1.00 92.62 72 ASN A C 1
ATOM 540 O O . ASN A 1 72 ? -6.311 -14.940 17.484 1.00 92.62 72 ASN A O 1
ATOM 544 N N . TYR A 1 73 ? -6.462 -13.364 15.892 1.00 92.56 73 TYR A N 1
ATOM 545 C CA . TYR A 1 73 ? -7.817 -13.701 15.499 1.00 92.56 73 TYR A CA 1
ATOM 546 C C . TYR A 1 73 ? -7.821 -14.933 14.596 1.00 92.56 73 TYR A C 1
ATOM 548 O O . TYR A 1 73 ? -7.201 -14.955 13.534 1.00 92.56 73 TYR A O 1
ATOM 556 N N . ARG A 1 74 ? -8.557 -15.968 15.007 1.00 89.81 74 ARG A N 1
ATOM 557 C CA . ARG A 1 74 ? -8.777 -17.160 14.187 1.00 89.81 74 ARG A CA 1
ATOM 558 C C . ARG A 1 74 ? -10.122 -17.063 13.496 1.00 89.81 74 ARG A C 1
ATOM 560 O O . ARG A 1 74 ? -11.153 -17.332 14.109 1.00 89.81 74 ARG A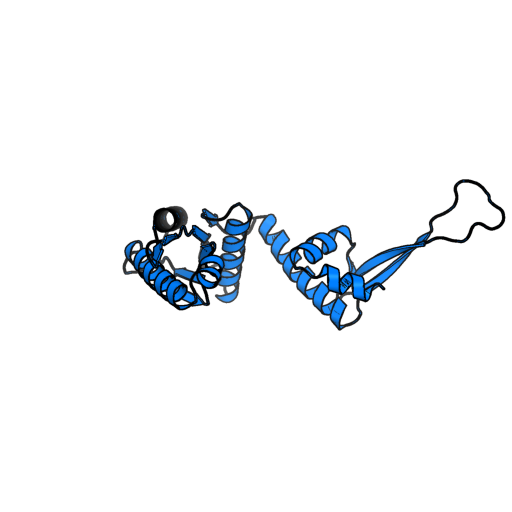 O 1
ATOM 567 N N . PHE A 1 75 ? -10.097 -16.719 12.215 1.00 91.75 75 PHE A N 1
ATOM 568 C CA . PHE A 1 75 ? -11.279 -16.815 11.374 1.00 91.75 75 PHE A CA 1
ATOM 569 C C . PHE A 1 75 ? -11.532 -18.284 11.030 1.00 91.75 75 PHE A C 1
ATOM 571 O O . PHE A 1 75 ? -10.647 -18.948 10.498 1.00 91.75 75 PHE A O 1
ATOM 578 N N . ILE A 1 76 ? -12.715 -18.812 11.351 1.00 91.19 76 ILE A N 1
ATOM 579 C CA . ILE A 1 76 ? -13.092 -20.195 11.034 1.00 91.19 76 ILE A CA 1
ATOM 580 C C . ILE A 1 76 ? -14.241 -20.163 10.034 1.00 91.19 76 ILE A C 1
ATOM 582 O O . ILE A 1 76 ? -15.291 -19.585 10.307 1.00 91.19 76 ILE A O 1
ATOM 586 N N . TRP A 1 77 ? -14.053 -20.830 8.899 1.00 91.25 77 TRP A N 1
ATOM 587 C CA . TRP A 1 77 ? -15.075 -20.978 7.868 1.00 91.25 77 TRP A CA 1
ATOM 588 C C . TRP A 1 77 ? -15.148 -22.435 7.418 1.00 91.25 77 TRP A C 1
ATOM 590 O O . TRP A 1 77 ? -14.142 -22.993 6.981 1.00 91.25 77 TRP A O 1
ATOM 600 N N . ASN A 1 78 ? -16.325 -23.062 7.536 1.00 89.25 78 ASN A N 1
ATOM 601 C CA . ASN A 1 78 ? -16.533 -24.490 7.246 1.00 89.25 78 ASN A CA 1
ATOM 602 C C . ASN A 1 78 ? -15.477 -25.395 7.916 1.00 89.25 78 ASN A C 1
ATOM 604 O O . ASN A 1 78 ? -14.814 -26.187 7.245 1.00 89.25 78 ASN A O 1
ATOM 608 N N . ASP A 1 79 ? -15.273 -25.208 9.225 1.00 89.06 79 ASP A N 1
ATOM 609 C CA . ASP A 1 79 ? -14.293 -25.927 10.058 1.00 89.06 79 ASP A CA 1
ATOM 610 C C . ASP A 1 79 ? -12.817 -25.766 9.642 1.00 89.06 79 ASP A C 1
ATOM 612 O O . ASP A 1 79 ? -11.940 -26.470 10.148 1.00 89.06 79 ASP A O 1
ATOM 616 N N . ARG A 1 80 ? -12.504 -24.812 8.752 1.00 88.06 80 ARG A N 1
ATOM 617 C CA . ARG A 1 80 ? -11.128 -24.479 8.359 1.00 88.06 80 ARG A CA 1
ATOM 618 C C . ARG A 1 80 ? -10.688 -23.158 8.989 1.00 88.06 80 ARG A C 1
ATOM 620 O O . ARG A 1 80 ? -11.377 -22.153 8.801 1.00 88.06 80 ARG A O 1
ATOM 627 N N . PRO A 1 81 ? -9.558 -23.135 9.716 1.00 90.12 81 PRO A N 1
ATOM 628 C CA . PRO A 1 81 ? -9.000 -21.900 10.238 1.00 90.12 81 PRO A CA 1
ATOM 629 C C . PRO A 1 81 ? -8.240 -21.138 9.146 1.00 90.12 81 PRO A C 1
ATOM 631 O O . PRO A 1 81 ? -7.523 -21.735 8.343 1.00 90.12 81 PRO A O 1
ATOM 634 N N . PHE A 1 82 ? -8.355 -19.815 9.172 1.00 89.81 82 PHE A N 1
ATOM 635 C CA . PHE A 1 82 ? -7.582 -18.882 8.364 1.00 89.81 82 PHE A CA 1
ATOM 636 C C . PHE A 1 82 ? -6.835 -17.927 9.288 1.00 89.81 82 PHE A C 1
ATOM 638 O O . PHE A 1 82 ? -7.412 -17.365 10.224 1.00 89.81 82 PHE A O 1
ATOM 645 N N . GLU A 1 83 ? -5.549 -17.752 9.008 1.00 90.19 83 GLU A N 1
ATOM 646 C CA . GLU A 1 83 ? -4.720 -16.742 9.651 1.00 90.19 83 GLU A CA 1
ATOM 647 C C . GLU A 1 83 ? -4.731 -15.486 8.786 1.00 90.19 83 GLU A C 1
ATOM 649 O O . GLU A 1 83 ? -4.469 -15.547 7.584 1.00 90.19 83 GLU A O 1
ATOM 654 N N . ILE A 1 84 ? -5.046 -14.352 9.405 1.00 91.94 84 ILE A N 1
ATOM 655 C CA . ILE A 1 84 ? -5.045 -13.049 8.748 1.00 91.94 84 ILE A CA 1
ATOM 656 C C . ILE A 1 84 ? -4.106 -12.098 9.480 1.00 91.94 84 ILE A C 1
ATOM 658 O O . ILE A 1 84 ? -3.910 -12.189 10.692 1.00 91.94 84 ILE A O 1
ATOM 662 N N . GLY A 1 85 ? -3.506 -11.190 8.721 1.00 94.81 85 GLY A N 1
ATOM 663 C CA . GLY A 1 85 ? -2.705 -10.092 9.248 1.00 94.81 85 GLY A CA 1
ATOM 664 C C . GLY A 1 85 ? -3.348 -8.757 8.910 1.00 94.81 85 GLY A C 1
ATOM 665 O O . GLY A 1 85 ? -4.297 -8.686 8.128 1.00 94.81 85 GLY A O 1
ATOM 666 N N . ILE A 1 86 ? -2.814 -7.689 9.486 1.00 97.06 86 ILE A N 1
ATOM 667 C CA . ILE A 1 86 ? -3.144 -6.333 9.059 1.00 97.06 86 ILE A CA 1
ATOM 668 C C . ILE A 1 86 ? -1.871 -5.498 8.984 1.00 97.06 86 ILE A C 1
ATOM 670 O O . ILE A 1 86 ? -1.059 -5.466 9.913 1.00 97.06 86 ILE A O 1
ATOM 674 N N . SER A 1 87 ? -1.706 -4.800 7.870 1.00 97.19 87 SER A N 1
ATOM 675 C CA . SER A 1 87 ? -0.647 -3.818 7.677 1.00 97.19 87 SER A CA 1
ATOM 676 C C . SER A 1 87 ? -1.220 -2.422 7.935 1.00 97.19 87 SER A C 1
ATOM 678 O O . SER A 1 87 ? -2.299 -2.075 7.448 1.00 97.19 87 SER A O 1
ATOM 680 N N . ILE A 1 88 ? -0.534 -1.619 8.753 1.00 97.44 88 ILE A N 1
ATOM 681 C CA . ILE A 1 88 ? -1.021 -0.305 9.192 1.00 97.44 88 ILE A CA 1
ATOM 682 C C . ILE A 1 88 ? 0.005 0.776 8.857 1.00 97.44 88 ILE A C 1
ATOM 684 O O . ILE A 1 88 ? 1.134 0.737 9.338 1.00 97.44 88 ILE A O 1
ATOM 688 N N . GLY A 1 89 ? -0.413 1.765 8.070 1.00 95.44 89 GLY A N 1
ATOM 689 C CA . GLY A 1 89 ? 0.276 3.046 7.932 1.00 95.44 89 GLY A CA 1
ATOM 690 C C . GLY A 1 89 ? -0.255 4.051 8.947 1.00 95.44 89 GLY A C 1
ATOM 691 O O . GLY A 1 89 ? -1.469 4.144 9.130 1.00 95.44 89 GLY A O 1
ATOM 692 N N . LEU A 1 90 ? 0.642 4.781 9.607 1.00 94.19 90 LEU A N 1
ATOM 693 C CA . LEU A 1 90 ? 0.310 5.777 10.624 1.00 94.19 90 LEU A CA 1
ATOM 694 C C . LEU A 1 90 ? 0.873 7.146 10.231 1.00 94.19 90 LEU A C 1
ATOM 696 O O . LEU A 1 90 ? 2.070 7.258 9.993 1.00 94.19 90 LEU A O 1
ATOM 700 N N . VAL A 1 91 ? 0.032 8.180 10.204 1.00 92.00 91 VAL A N 1
ATOM 701 C CA . VAL A 1 91 ? 0.414 9.566 9.877 1.00 92.00 91 VAL A CA 1
ATOM 702 C C . VAL A 1 91 ? -0.004 10.480 11.021 1.00 92.00 91 VAL A C 1
ATOM 704 O O . VAL A 1 91 ? -1.071 10.291 11.606 1.00 92.00 91 VAL A O 1
ATOM 707 N N . VAL A 1 92 ? 0.839 11.461 11.346 1.00 88.56 92 VAL A N 1
ATOM 708 C CA . VAL A 1 92 ? 0.531 12.482 12.354 1.00 88.56 92 VAL A CA 1
ATOM 709 C C . VAL A 1 92 ? -0.170 13.659 11.691 1.00 88.56 92 VAL A C 1
ATOM 711 O O . VAL A 1 92 ? 0.310 14.196 10.701 1.00 88.56 92 VAL A O 1
ATOM 714 N N . LEU A 1 93 ? -1.286 14.075 12.282 1.00 86.75 93 LEU A N 1
ATOM 715 C CA . LEU A 1 93 ? -2.017 15.281 11.916 1.00 86.75 93 LEU A CA 1
ATOM 716 C C . LEU A 1 93 ? -1.591 16.407 12.865 1.00 86.75 93 LEU A C 1
ATOM 718 O O . LEU A 1 93 ? -2.088 16.488 13.985 1.00 86.75 93 LEU A O 1
ATOM 722 N N . ASP A 1 94 ? -0.655 17.253 12.443 1.00 78.75 94 ASP A N 1
ATOM 723 C CA . ASP A 1 94 ? -0.163 18.394 13.237 1.00 78.75 94 ASP A CA 1
ATOM 724 C C . ASP A 1 94 ? -0.739 19.750 12.781 1.00 78.75 94 ASP A C 1
ATOM 726 O O . ASP A 1 94 ? -0.381 20.800 13.314 1.00 78.75 94 ASP A O 1
ATOM 730 N N . GLY A 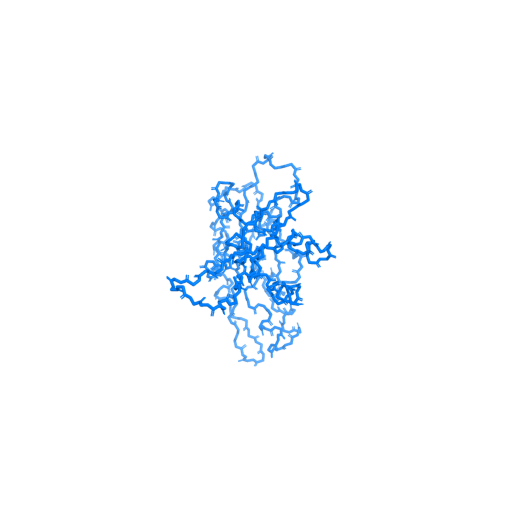1 95 ? -1.650 19.728 11.803 1.00 72.25 95 GLY A N 1
ATOM 731 C CA . GLY A 1 95 ? -2.264 20.921 11.217 1.00 72.25 95 GLY A CA 1
ATOM 732 C C . GLY A 1 95 ? -1.389 21.651 10.193 1.00 72.25 95 GLY A C 1
ATOM 733 O O . GLY A 1 95 ? -1.801 22.704 9.709 1.00 72.25 95 GLY A O 1
ATOM 734 N N . SER A 1 96 ? -0.208 21.122 9.849 1.00 69.50 96 SER A N 1
ATOM 735 C CA . SER A 1 96 ? 0.646 21.674 8.788 1.00 69.50 96 SER A CA 1
ATOM 736 C C . SER A 1 96 ? 0.189 21.277 7.379 1.00 69.50 96 SER A C 1
ATOM 738 O O . SER A 1 96 ? 0.392 22.032 6.427 1.00 69.50 96 SER A O 1
ATOM 740 N N . GLU A 1 97 ? -0.464 20.119 7.243 1.00 64.19 97 GLU A N 1
ATOM 741 C CA . GLU A 1 97 ? -1.013 19.638 5.976 1.00 64.19 97 GLU A CA 1
ATOM 742 C C . GLU A 1 97 ? -2.365 20.300 5.676 1.00 64.19 97 GLU A C 1
ATOM 744 O O . GLU A 1 97 ? -3.276 20.322 6.505 1.00 64.19 97 GLU A O 1
ATOM 749 N N . THR A 1 98 ? -2.503 20.856 4.472 1.00 62.16 98 THR A N 1
ATOM 750 C CA . THR A 1 98 ? -3.662 21.672 4.083 1.00 62.16 98 THR A CA 1
ATOM 751 C C . THR A 1 98 ? -4.747 20.886 3.345 1.00 62.16 98 THR A C 1
ATOM 753 O O . THR A 1 98 ? -5.854 21.402 3.182 1.00 62.16 98 THR A O 1
ATOM 756 N N . VAL A 1 99 ? -4.473 19.645 2.914 1.00 80.69 99 VAL A N 1
ATOM 757 C CA . VAL A 1 99 ? -5.380 18.860 2.061 1.00 80.69 99 VAL A CA 1
ATOM 758 C C . VAL A 1 99 ? -5.513 17.416 2.553 1.00 80.69 99 VAL A C 1
ATOM 760 O O . VAL A 1 99 ? -4.539 16.680 2.660 1.00 80.69 99 VAL A O 1
ATOM 763 N N . ALA A 1 100 ? -6.752 16.966 2.776 1.00 82.31 100 ALA A N 1
ATOM 764 C CA . ALA A 1 100 ? -7.057 15.595 3.208 1.00 82.31 100 ALA A CA 1
ATOM 765 C C . ALA A 1 100 ? -6.546 14.505 2.245 1.00 82.31 100 ALA A C 1
ATOM 767 O O . ALA A 1 100 ? -6.263 13.388 2.669 1.00 82.31 100 ALA A O 1
ATOM 768 N N . ALA A 1 101 ? -6.433 14.822 0.953 1.00 83.06 101 ALA A N 1
ATOM 769 C CA . ALA A 1 101 ? -5.895 13.911 -0.052 1.00 83.06 101 ALA A CA 1
ATOM 770 C C . ALA A 1 101 ? -4.416 13.574 0.198 1.00 83.06 101 ALA A C 1
ATOM 772 O O . ALA A 1 101 ? -4.032 12.415 0.049 1.00 83.06 101 ALA A O 1
ATOM 773 N N . ASP A 1 102 ? -3.616 14.552 0.629 1.00 82.88 102 ASP A N 1
ATOM 774 C CA . ASP A 1 102 ? -2.191 14.351 0.906 1.00 82.88 102 ASP A CA 1
ATOM 775 C C . ASP A 1 102 ? -2.012 13.459 2.140 1.00 82.88 102 ASP A C 1
ATOM 777 O O . ASP A 1 102 ? -1.291 12.466 2.084 1.00 82.88 102 ASP A O 1
ATOM 781 N N . LEU A 1 103 ? -2.798 13.705 3.193 1.00 86.00 103 LEU A N 1
ATOM 782 C CA . LEU A 1 103 ? -2.837 12.873 4.401 1.00 86.00 103 LEU A CA 1
ATOM 783 C C . LEU A 1 103 ? -3.175 11.407 4.099 1.00 86.00 103 LEU A C 1
ATOM 785 O O . LEU A 1 103 ? -2.536 10.488 4.617 1.00 86.00 103 LEU A O 1
ATOM 789 N N . LEU A 1 104 ? -4.185 11.178 3.254 1.00 87.56 104 LEU A N 1
ATOM 790 C CA . LEU A 1 104 ? -4.569 9.831 2.829 1.00 87.56 104 LEU A CA 1
ATOM 791 C C . LEU A 1 104 ? -3.467 9.171 1.994 1.00 87.56 104 LEU A C 1
ATOM 793 O O . LEU A 1 104 ? -3.171 7.997 2.208 1.00 87.56 104 LEU A O 1
ATOM 797 N N . SER A 1 105 ? -2.828 9.928 1.099 1.00 86.06 105 SER A N 1
ATOM 798 C CA . SER A 1 105 ? -1.683 9.461 0.311 1.00 86.06 105 SER A CA 1
ATOM 799 C C . SER A 1 105 ? -0.512 9.053 1.212 1.00 86.06 105 SER A C 1
ATOM 801 O O . SER A 1 105 ? 0.012 7.946 1.097 1.00 86.06 105 SER A O 1
ATOM 803 N N . HIS A 1 106 ? -0.152 9.884 2.192 1.00 87.69 106 HIS A N 1
ATOM 804 C CA . HIS A 1 106 ? 0.885 9.586 3.181 1.00 87.69 106 HIS A CA 1
ATOM 805 C C . HIS A 1 106 ? 0.561 8.322 3.993 1.00 87.69 106 HIS A C 1
ATOM 807 O O . HIS A 1 106 ? 1.441 7.486 4.232 1.00 87.69 106 HIS A O 1
ATOM 813 N N . ALA A 1 107 ? -0.706 8.137 4.375 1.00 90.88 107 ALA A N 1
ATOM 814 C CA . ALA A 1 107 ? -1.148 6.963 5.120 1.00 90.88 107 ALA A CA 1
ATOM 815 C C . ALA A 1 107 ? -1.069 5.686 4.279 1.00 90.88 107 ALA A C 1
ATOM 817 O O . ALA A 1 107 ? -0.631 4.649 4.787 1.00 90.88 107 ALA A O 1
ATOM 818 N N . ASP A 1 108 ? -1.435 5.764 3.000 1.00 89.81 108 ASP A N 1
ATOM 819 C CA . ASP A 1 108 ? -1.316 4.651 2.061 1.00 89.81 108 ASP A CA 1
ATOM 820 C C . ASP A 1 108 ? 0.150 4.266 1.821 1.00 89.81 108 ASP A C 1
ATOM 822 O O . ASP A 1 108 ? 0.533 3.103 1.975 1.00 89.81 108 ASP A O 1
ATOM 826 N N . MET A 1 109 ? 1.018 5.252 1.578 1.00 86.81 109 MET A N 1
ATOM 827 C CA . MET A 1 109 ? 2.458 5.028 1.423 1.00 86.81 109 MET A CA 1
ATOM 828 C C . MET A 1 109 ? 3.056 4.329 2.646 1.00 86.81 109 MET A C 1
ATOM 830 O O . MET A 1 109 ? 3.821 3.368 2.506 1.00 86.81 109 MET A O 1
ATOM 834 N N . ALA A 1 110 ? 2.674 4.764 3.849 1.00 90.31 110 ALA A N 1
ATOM 835 C CA . ALA A 1 110 ? 3.135 4.132 5.072 1.00 90.31 110 ALA A CA 1
ATOM 836 C C . ALA A 1 110 ? 2.585 2.702 5.229 1.00 90.31 110 ALA A C 1
ATOM 838 O O . ALA A 1 110 ? 3.311 1.789 5.629 1.00 90.31 110 ALA A O 1
ATOM 839 N N . CYS A 1 111 ? 1.323 2.478 4.862 1.00 92.19 111 CYS A N 1
ATOM 840 C CA . CYS A 1 111 ? 0.683 1.165 4.899 1.00 92.19 111 CYS A CA 1
ATOM 841 C C . CYS A 1 111 ? 1.361 0.185 3.939 1.00 92.19 111 CYS A C 1
ATOM 843 O O . CYS A 1 111 ? 1.610 -0.973 4.280 1.00 92.19 111 CYS A O 1
ATOM 845 N N . TYR A 1 112 ? 1.744 0.658 2.758 1.00 87.00 112 TYR A N 1
ATOM 846 C CA . TYR A 1 112 ? 2.511 -0.135 1.818 1.00 87.00 112 TYR A CA 1
ATOM 847 C C . TYR A 1 112 ? 3.918 -0.458 2.347 1.00 87.00 112 TYR A C 1
ATOM 849 O O . TYR A 1 112 ? 4.362 -1.603 2.257 1.00 87.00 112 TYR A O 1
ATOM 857 N N . ALA A 1 113 ? 4.626 0.505 2.943 1.00 86.38 113 ALA A N 1
ATOM 858 C CA . ALA A 1 113 ? 5.938 0.242 3.542 1.00 86.38 113 ALA A CA 1
ATOM 859 C C . ALA A 1 113 ? 5.860 -0.808 4.671 1.00 86.38 113 ALA A C 1
ATOM 861 O O . ALA A 1 113 ? 6.765 -1.636 4.820 1.00 86.38 113 ALA A O 1
ATOM 862 N N . ALA A 1 114 ? 4.751 -0.851 5.422 1.00 89.62 114 ALA A N 1
ATOM 863 C CA . ALA A 1 114 ? 4.474 -1.940 6.358 1.00 89.62 114 ALA A CA 1
ATOM 864 C C . ALA A 1 114 ? 4.378 -3.306 5.647 1.00 89.62 114 ALA A C 1
ATOM 866 O O . ALA A 1 114 ? 4.967 -4.282 6.126 1.00 89.62 114 ALA A O 1
ATOM 867 N N . LYS A 1 115 ? 3.716 -3.373 4.481 1.00 88.69 115 LYS A N 1
ATOM 868 C CA . LYS A 1 115 ? 3.628 -4.597 3.666 1.00 88.69 115 LYS A CA 1
ATOM 869 C C . LYS A 1 115 ? 5.000 -5.063 3.180 1.00 88.69 115 LYS A C 1
ATOM 871 O O . LYS A 1 115 ? 5.344 -6.229 3.377 1.00 88.69 115 LYS A O 1
ATOM 876 N N . GLU A 1 116 ? 5.807 -4.174 2.603 1.00 85.56 116 GLU A N 1
ATOM 877 C CA . GLU A 1 116 ? 7.129 -4.538 2.064 1.00 85.56 116 GLU A CA 1
ATOM 878 C C . GLU A 1 116 ? 8.105 -5.020 3.129 1.00 85.56 116 GLU A C 1
ATOM 880 O O . GLU A 1 116 ? 8.876 -5.947 2.891 1.00 85.56 116 GLU A O 1
ATOM 885 N N . ARG A 1 117 ? 8.046 -4.453 4.336 1.00 83.50 117 ARG A N 1
ATOM 886 C CA . ARG A 1 117 ? 8.955 -4.858 5.416 1.00 83.50 117 ARG A CA 1
ATOM 887 C C . ARG A 1 117 ? 8.590 -6.207 6.042 1.00 83.50 117 ARG A C 1
ATOM 889 O O . ARG A 1 117 ? 9.287 -6.645 6.956 1.00 83.50 117 ARG A O 1
ATOM 896 N N . GLY A 1 118 ? 7.545 -6.877 5.555 1.00 86.19 118 GLY A N 1
ATOM 897 C CA . GLY A 1 118 ? 7.149 -8.222 5.972 1.00 86.19 118 GLY A CA 1
ATOM 898 C C . GLY A 1 118 ? 5.724 -8.325 6.509 1.00 86.19 118 GLY A C 1
ATOM 899 O O . GLY A 1 118 ? 5.436 -9.314 7.179 1.00 86.19 118 GLY A O 1
ATOM 900 N N . ARG A 1 119 ? 4.858 -7.338 6.221 1.00 92.94 119 ARG A N 1
ATOM 901 C CA . ARG A 1 119 ? 3.437 -7.303 6.614 1.00 92.94 119 ARG A CA 1
ATOM 902 C C . ARG A 1 119 ? 3.222 -7.332 8.132 1.00 92.94 119 ARG A C 1
ATOM 904 O O . ARG A 1 119 ? 4.194 -7.280 8.898 1.00 92.94 119 ARG A O 1
ATOM 911 N N . ASN A 1 120 ? 1.952 -7.368 8.551 1.00 92.94 120 ASN A N 1
ATOM 912 C CA . ASN A 1 120 ? 1.523 -7.570 9.934 1.00 92.94 120 ASN A C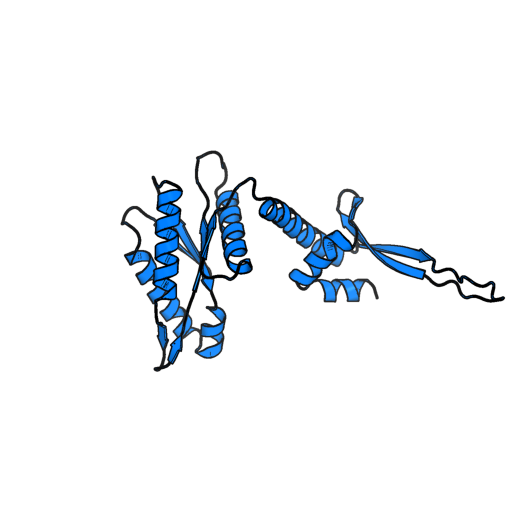A 1
ATOM 913 C C . ASN A 1 120 ? 2.248 -6.663 10.946 1.00 92.94 120 ASN A C 1
ATOM 915 O O . ASN A 1 120 ? 2.846 -7.130 11.919 1.00 92.94 120 ASN A O 1
ATOM 919 N N . ARG A 1 121 ? 2.294 -5.363 10.641 1.00 94.75 121 ARG A N 1
ATOM 920 C CA . ARG A 1 121 ? 3.030 -4.358 11.416 1.00 94.75 121 ARG A CA 1
ATOM 921 C C . ARG A 1 121 ? 2.471 -2.962 11.209 1.00 94.75 121 ARG A C 1
ATOM 923 O O . ARG A 1 121 ? 1.750 -2.696 10.248 1.00 94.75 121 ARG A O 1
ATOM 930 N N . VAL A 1 122 ? 2.911 -2.066 12.081 1.00 94.69 122 VAL A N 1
ATOM 931 C CA . VAL A 1 122 ? 2.703 -0.627 11.954 1.00 94.69 122 VAL A CA 1
ATOM 932 C C . VAL A 1 122 ? 3.943 0.004 11.331 1.00 94.69 122 VAL A C 1
ATOM 934 O O . VAL A 1 122 ? 5.071 -0.331 11.699 1.00 94.69 122 VAL A O 1
ATOM 937 N N . HIS A 1 123 ? 3.745 0.934 10.408 1.00 92.62 123 HIS A N 1
ATOM 938 C CA . HIS A 1 123 ? 4.796 1.801 9.906 1.00 92.62 123 HIS A CA 1
ATOM 939 C C . HIS A 1 123 ? 4.347 3.258 10.000 1.00 92.62 123 HIS A C 1
ATOM 941 O O . HIS A 1 123 ? 3.246 3.609 9.581 1.00 92.62 123 HIS A O 1
ATOM 947 N N . VAL A 1 124 ? 5.198 4.087 10.599 1.00 90.25 124 VAL A N 1
ATOM 948 C CA . VAL A 1 124 ? 4.931 5.509 10.806 1.00 90.25 124 VAL A CA 1
ATOM 949 C C . VAL A 1 124 ? 5.501 6.285 9.635 1.00 90.25 124 VAL A C 1
ATOM 951 O O . VAL A 1 124 ? 6.681 6.152 9.321 1.00 90.25 124 VAL A O 1
ATOM 954 N N . TYR A 1 125 ? 4.662 7.106 9.023 1.00 86.00 125 TYR A N 1
ATOM 955 C CA . TYR A 1 125 ? 5.069 8.099 8.054 1.00 86.00 125 TYR A CA 1
ATOM 956 C C . TYR A 1 125 ? 5.969 9.138 8.721 1.00 86.00 125 TYR A C 1
ATOM 958 O O . TYR A 1 125 ? 5.557 9.814 9.666 1.00 86.00 125 TYR A O 1
ATOM 966 N N . LEU A 1 126 ? 7.188 9.287 8.211 1.00 78.19 126 LEU A N 1
ATOM 967 C CA . LEU A 1 126 ? 8.076 10.383 8.575 1.00 78.19 126 LEU A CA 1
ATOM 968 C C . LEU A 1 126 ? 8.325 11.220 7.310 1.00 78.19 126 LEU A C 1
ATOM 970 O O . LEU A 1 126 ? 8.779 10.657 6.316 1.00 78.19 126 LEU A O 1
ATOM 974 N N . PRO A 1 127 ? 8.092 12.547 7.325 1.00 63.00 127 PRO A N 1
ATOM 975 C CA . PRO A 1 127 ? 8.327 13.415 6.162 1.00 63.00 127 PRO A CA 1
ATOM 976 C C . PRO A 1 127 ? 9.769 13.368 5.630 1.00 63.00 127 PRO A C 1
ATOM 978 O O . PRO A 1 127 ? 10.014 13.620 4.456 1.00 63.00 127 PRO A O 1
ATOM 981 N N . ASN A 1 128 ? 10.724 13.010 6.496 1.00 60.62 128 ASN A N 1
ATOM 982 C CA . ASN A 1 128 ? 12.137 12.831 6.156 1.00 60.62 128 ASN A CA 1
ATOM 983 C C . ASN A 1 128 ? 12.522 11.360 5.915 1.00 60.62 128 ASN A C 1
ATOM 985 O O . ASN A 1 128 ? 13.713 11.040 5.894 1.00 60.62 128 ASN A O 1
ATOM 989 N N . ASP A 1 129 ? 11.557 10.447 5.764 1.00 60.12 129 ASP A N 1
ATOM 990 C CA . ASP A 1 129 ? 11.865 9.075 5.372 1.00 60.12 129 ASP A CA 1
ATOM 991 C C . ASP A 1 129 ? 12.315 9.078 3.907 1.00 60.12 129 ASP A C 1
ATOM 993 O O . ASP A 1 129 ? 11.527 9.233 2.973 1.00 60.12 129 ASP A O 1
ATOM 997 N N . THR A 1 130 ? 13.623 8.946 3.701 1.00 56.94 130 THR A N 1
ATOM 998 C CA . THR A 1 130 ? 14.252 8.876 2.374 1.00 56.94 130 THR A CA 1
ATOM 999 C C . THR A 1 130 ? 13.619 7.824 1.456 1.00 56.94 130 THR A C 1
ATOM 1001 O O . THR A 1 130 ? 13.581 8.023 0.242 1.00 56.94 130 THR A O 1
ATOM 1004 N N . GLU A 1 131 ? 13.054 6.747 2.012 1.00 57.31 131 GLU A N 1
ATOM 1005 C CA . GLU A 1 131 ? 12.329 5.725 1.246 1.00 57.31 131 GLU A CA 1
ATOM 1006 C C . GLU A 1 131 ? 10.996 6.241 0.697 1.00 57.31 131 GLU A C 1
ATOM 1008 O O . GLU A 1 131 ? 10.538 5.825 -0.366 1.00 57.31 131 GLU A O 1
ATOM 1013 N N . LEU A 1 132 ? 10.382 7.197 1.382 1.00 58.56 132 LEU A N 1
ATOM 1014 C CA . LEU A 1 132 ? 9.101 7.749 0.993 1.00 58.56 132 LEU A CA 1
ATOM 1015 C C . LEU A 1 132 ? 9.250 8.809 -0.107 1.00 58.56 132 LEU A C 1
ATOM 1017 O O . LEU A 1 132 ? 8.509 8.788 -1.090 1.00 58.56 132 LEU A O 1
ATOM 1021 N N . ALA A 1 133 ? 10.288 9.646 -0.020 1.00 63.72 133 ALA A N 1
ATOM 1022 C CA . ALA A 1 133 ? 10.704 10.515 -1.124 1.00 63.72 133 ALA A CA 1
ATOM 1023 C C . ALA A 1 133 ? 11.108 9.698 -2.366 1.00 63.72 133 ALA A C 1
ATOM 1025 O O . ALA A 1 133 ? 10.732 10.022 -3.495 1.00 63.72 133 ALA A O 1
ATOM 1026 N N . LYS A 1 134 ? 11.826 8.586 -2.164 1.00 65.94 134 LYS A N 1
ATOM 1027 C CA . LYS A 1 134 ? 12.139 7.629 -3.230 1.00 65.94 134 LYS A CA 1
ATOM 1028 C C . LYS A 1 134 ? 10.863 7.061 -3.854 1.00 65.94 134 LYS A C 1
ATOM 1030 O O . LYS A 1 134 ? 10.759 7.021 -5.073 1.00 65.94 134 LYS A O 1
ATOM 1035 N N . ARG A 1 135 ? 9.855 6.731 -3.046 1.00 64.25 135 ARG A N 1
ATOM 1036 C CA . ARG A 1 135 ? 8.569 6.218 -3.527 1.00 64.25 135 ARG A CA 1
ATOM 1037 C C . ARG A 1 135 ? 7.735 7.243 -4.298 1.00 64.25 135 ARG A C 1
ATOM 1039 O O . ARG A 1 135 ? 7.132 6.879 -5.304 1.00 64.25 135 ARG A O 1
ATOM 1046 N N . GLN A 1 136 ? 7.708 8.510 -3.880 1.00 69.94 136 GLN A N 1
ATOM 1047 C CA . GLN A 1 136 ? 7.081 9.568 -4.687 1.00 69.94 136 GLN A CA 1
ATOM 1048 C C . GLN A 1 136 ? 7.732 9.650 -6.072 1.00 69.94 136 GLN A C 1
ATOM 1050 O O . GLN A 1 136 ? 7.031 9.697 -7.082 1.00 69.94 136 GLN A O 1
ATOM 1055 N N . ASN A 1 137 ? 9.064 9.565 -6.132 1.00 76.12 137 ASN A N 1
ATOM 1056 C CA . ASN A 1 137 ? 9.784 9.525 -7.403 1.00 76.12 137 ASN A CA 1
ATOM 1057 C C . ASN A 1 137 ? 9.454 8.269 -8.227 1.00 76.12 137 ASN A C 1
ATOM 1059 O O . ASN A 1 137 ? 9.293 8.376 -9.440 1.00 76.12 137 ASN A O 1
ATOM 1063 N N . GLU A 1 138 ? 9.296 7.097 -7.600 1.00 82.81 138 GLU A N 1
ATOM 1064 C CA . GLU A 1 138 ? 8.876 5.873 -8.299 1.00 82.81 138 GLU A CA 1
ATOM 1065 C C . GLU A 1 138 ? 7.477 6.008 -8.919 1.00 82.81 138 GLU A C 1
ATOM 1067 O O . GLU A 1 138 ? 7.283 5.630 -10.070 1.00 82.81 138 GLU A O 1
ATOM 1072 N N . LEU A 1 139 ? 6.500 6.577 -8.205 1.00 80.19 139 LEU A N 1
ATOM 1073 C CA . LEU A 1 139 ? 5.142 6.773 -8.737 1.00 80.19 139 LEU A CA 1
ATOM 1074 C C . LEU A 1 139 ? 5.107 7.773 -9.904 1.00 80.19 139 LEU A C 1
ATOM 1076 O O . LEU A 1 139 ? 4.384 7.566 -10.885 1.00 80.19 139 LEU A O 1
ATOM 1080 N N . LEU A 1 140 ? 5.921 8.829 -9.832 1.00 83.75 140 LEU A N 1
ATOM 1081 C CA . LEU A 1 140 ? 6.124 9.747 -10.954 1.00 83.75 140 LEU A CA 1
ATOM 1082 C C . LEU A 1 140 ? 6.741 9.014 -12.154 1.00 83.75 140 LEU A C 1
ATOM 1084 O O . LEU A 1 140 ? 6.226 9.130 -13.263 1.00 83.75 140 LEU A O 1
ATOM 1088 N N . LEU A 1 141 ? 7.754 8.172 -11.927 1.00 86.25 141 LEU A N 1
ATOM 1089 C CA . LEU A 1 141 ? 8.366 7.335 -12.965 1.00 86.25 141 LEU A CA 1
ATOM 1090 C C . LEU A 1 141 ? 7.373 6.352 -13.599 1.00 86.25 141 LEU A C 1
ATOM 1092 O O . LEU A 1 141 ? 7.393 6.178 -14.813 1.00 86.25 141 LEU A O 1
ATOM 1096 N N . VAL A 1 142 ? 6.479 5.731 -12.822 1.00 88.38 142 VAL A N 1
ATOM 1097 C CA . VAL A 1 142 ? 5.415 4.863 -13.365 1.00 88.38 142 VAL A CA 1
ATOM 1098 C C . VAL A 1 142 ? 4.491 5.651 -14.291 1.00 88.38 142 VAL A C 1
ATOM 1100 O O . VAL A 1 142 ? 4.094 5.149 -15.346 1.00 88.38 142 VAL A O 1
ATOM 1103 N N . THR A 1 143 ? 4.152 6.880 -13.906 1.00 86.81 143 THR A N 1
ATOM 1104 C CA . THR A 1 143 ? 3.320 7.768 -14.725 1.00 86.81 143 THR A CA 1
ATOM 1105 C C . THR A 1 143 ? 4.039 8.114 -16.027 1.00 86.81 143 T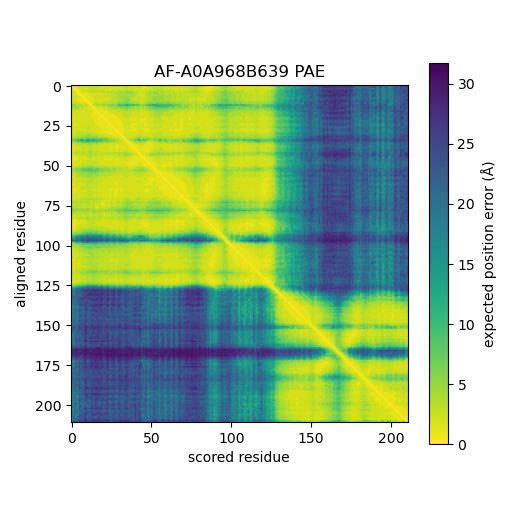HR A C 1
ATOM 1107 O O . THR A 1 143 ? 3.478 7.891 -17.100 1.00 86.81 143 THR A O 1
ATOM 1110 N N . ASP A 1 144 ? 5.302 8.535 -15.946 1.00 87.81 144 ASP A N 1
ATOM 1111 C CA . ASP A 1 144 ? 6.137 8.850 -17.109 1.00 87.81 144 ASP A CA 1
ATOM 1112 C C . ASP A 1 144 ? 6.313 7.638 -18.041 1.00 87.81 144 ASP A C 1
ATOM 1114 O O . ASP A 1 144 ? 6.218 7.776 -19.258 1.00 87.81 144 ASP A O 1
ATOM 1118 N N . LEU A 1 145 ? 6.510 6.431 -17.498 1.00 90.19 145 LEU A N 1
ATOM 1119 C CA . LEU A 1 145 ? 6.631 5.193 -18.278 1.00 90.19 145 LEU A CA 1
ATOM 1120 C C . LEU A 1 145 ? 5.343 4.860 -19.033 1.00 90.19 145 LEU A C 1
ATOM 1122 O O . LEU A 1 145 ? 5.386 4.515 -20.213 1.00 90.19 145 LEU A O 1
ATOM 1126 N N . ARG A 1 146 ? 4.186 4.970 -18.371 1.00 89.75 146 ARG A N 1
ATOM 1127 C CA . ARG A 1 146 ? 2.882 4.738 -19.010 1.00 89.75 146 ARG A CA 1
ATOM 1128 C C . ARG A 1 146 ? 2.600 5.769 -20.093 1.00 89.75 146 ARG A C 1
ATOM 1130 O O . ARG A 1 146 ? 2.084 5.419 -21.151 1.00 89.75 146 ARG A O 1
ATOM 1137 N N . GLU A 1 147 ? 2.940 7.029 -19.845 1.00 88.06 147 GLU A N 1
ATOM 1138 C CA . GLU A 1 147 ? 2.836 8.073 -20.859 1.00 88.06 147 GLU A CA 1
ATOM 1139 C C . GLU A 1 147 ? 3.770 7.799 -22.038 1.00 88.06 147 GLU A C 1
ATOM 1141 O O . GLU A 1 147 ? 3.319 7.866 -23.177 1.00 88.06 147 GLU A O 1
ATOM 1146 N N . ALA A 1 148 ? 5.026 7.420 -21.795 1.00 89.00 148 ALA A N 1
ATOM 1147 C CA . ALA A 1 148 ? 5.987 7.112 -22.850 1.00 89.00 148 ALA A CA 1
ATOM 1148 C C . ALA A 1 148 ? 5.570 5.905 -23.703 1.00 89.00 148 ALA A C 1
ATOM 1150 O O . ALA A 1 148 ? 5.716 5.960 -24.925 1.00 89.00 148 ALA A O 1
ATOM 1151 N N . LEU A 1 149 ? 4.991 4.866 -23.088 1.00 89.19 149 LEU A N 1
ATOM 1152 C CA . LEU A 1 149 ? 4.415 3.713 -23.792 1.00 89.19 149 LEU A CA 1
ATOM 1153 C C . LEU A 1 149 ? 3.250 4.115 -24.710 1.00 89.19 149 LEU A C 1
ATOM 1155 O O . LEU A 1 149 ? 3.116 3.572 -25.802 1.00 89.19 149 LEU A O 1
ATOM 1159 N N . ASN A 1 150 ? 2.415 5.068 -24.286 1.00 85.94 150 ASN A N 1
ATOM 1160 C CA . ASN A 1 150 ? 1.250 5.509 -25.058 1.00 85.94 150 ASN A CA 1
ATOM 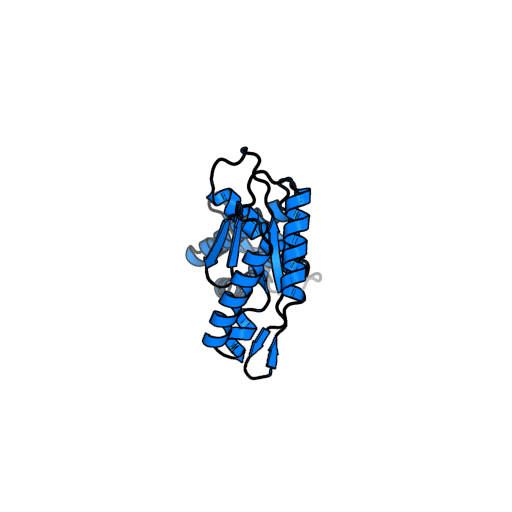1161 C C . ASN A 1 150 ? 1.591 6.565 -26.122 1.00 85.94 150 ASN A C 1
ATOM 1163 O O . ASN A 1 150 ? 0.984 6.587 -27.190 1.00 85.94 150 ASN A O 1
ATOM 1167 N N . ALA A 1 151 ? 2.528 7.465 -25.822 1.00 82.44 151 ALA A N 1
ATOM 1168 C CA . ALA A 1 151 ? 2.877 8.619 -26.649 1.00 82.44 151 ALA A CA 1
ATOM 1169 C C . ALA A 1 151 ? 4.142 8.409 -27.505 1.00 82.44 151 ALA A C 1
ATOM 1171 O O . ALA A 1 151 ? 4.552 9.331 -28.206 1.00 82.44 151 ALA A O 1
ATOM 1172 N N . ASN A 1 152 ? 4.741 7.210 -27.480 1.00 73.38 152 ASN A N 1
ATOM 1173 C CA . ASN A 1 152 ? 6.000 6.875 -28.162 1.00 73.38 152 ASN A CA 1
ATOM 1174 C C . ASN A 1 152 ? 7.164 7.813 -27.790 1.00 73.38 152 ASN A C 1
ATOM 1176 O O . ASN A 1 152 ? 7.949 8.221 -28.643 1.00 73.38 152 ASN A O 1
ATOM 1180 N N . SER A 1 153 ? 7.281 8.148 -26.504 1.00 82.50 153 SER A N 1
ATOM 1181 C CA . SER A 1 153 ? 8.265 9.123 -26.001 1.00 82.50 153 SER A CA 1
ATOM 1182 C C . SER A 1 153 ? 9.594 8.501 -25.557 1.00 82.50 153 SER A C 1
ATOM 1184 O O . SER A 1 153 ? 10.443 9.188 -24.987 1.00 82.50 153 SER A O 1
ATOM 1186 N N . PHE A 1 154 ? 9.788 7.200 -25.773 1.00 90.19 154 PHE A N 1
ATOM 1187 C CA . PHE A 1 154 ? 11.077 6.552 -25.547 1.00 90.19 154 PHE A CA 1
ATOM 1188 C C . PHE A 1 154 ? 12.063 6.878 -26.675 1.00 90.19 154 PHE A C 1
ATOM 1190 O O . PHE A 1 154 ? 11.683 7.150 -27.813 1.00 90.19 154 PHE A O 1
ATOM 1197 N N . GLN A 1 155 ? 13.356 6.818 -26.364 1.00 91.31 155 GLN A N 1
ATOM 1198 C CA . GLN A 1 155 ? 14.432 6.968 -27.341 1.00 91.31 155 GLN A CA 1
ATOM 1199 C C . GLN A 1 155 ? 15.374 5.768 -27.301 1.00 91.31 155 GLN A C 1
ATOM 1201 O O . GLN A 1 155 ? 15.638 5.206 -26.238 1.00 91.31 155 GLN A O 1
ATOM 1206 N N . LEU A 1 156 ? 15.912 5.407 -28.465 1.00 92.25 156 LEU A N 1
ATOM 1207 C CA . LEU A 1 156 ? 16.915 4.357 -28.605 1.00 92.25 156 LEU A CA 1
ATOM 1208 C C . LEU A 1 156 ? 18.273 4.988 -28.885 1.00 92.25 156 LEU A C 1
ATOM 1210 O O . LEU A 1 156 ? 18.454 5.734 -29.846 1.00 92.25 156 LEU A O 1
ATOM 1214 N N . TYR A 1 157 ? 19.220 4.697 -28.006 1.00 92.94 157 TYR A N 1
ATOM 1215 C CA . TYR A 1 157 ? 20.617 5.067 -28.152 1.00 92.94 157 TYR A CA 1
ATOM 1216 C C . TYR A 1 157 ? 21.392 3.853 -28.656 1.00 92.94 157 TYR A C 1
ATOM 1218 O O . TYR A 1 157 ? 21.017 2.717 -28.377 1.00 92.94 157 TYR A O 1
ATOM 1226 N N . PHE A 1 158 ? 22.488 4.093 -29.370 1.00 93.31 158 PHE A N 1
ATOM 1227 C CA . PHE A 1 158 ? 23.313 3.034 -29.944 1.00 93.31 158 PHE A CA 1
ATOM 1228 C C . PHE A 1 158 ? 24.738 3.159 -29.422 1.00 93.31 158 PHE A C 1
ATOM 1230 O O . PHE A 1 158 ? 25.394 4.181 -29.637 1.00 93.31 158 PHE A O 1
ATOM 1237 N N . GLN A 1 159 ? 25.218 2.121 -28.743 1.00 93.94 159 GLN A N 1
ATOM 1238 C CA . GLN A 1 159 ? 26.603 2.037 -28.300 1.00 93.94 159 GLN A CA 1
ATOM 1239 C C . GLN A 1 159 ? 27.380 1.106 -29.244 1.00 93.94 159 GLN A C 1
ATOM 1241 O O . GLN A 1 159 ? 27.026 -0.067 -29.353 1.00 93.94 159 GLN A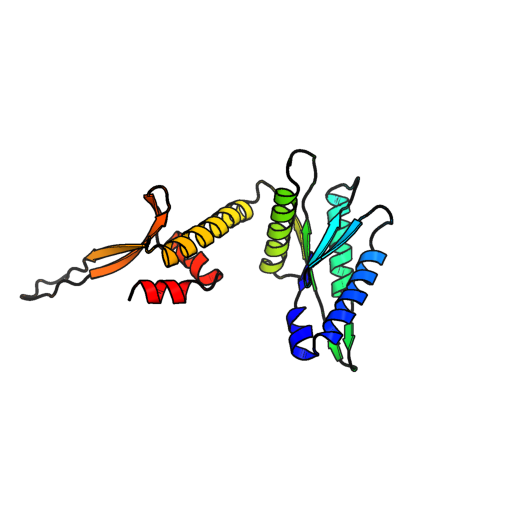 O 1
ATOM 1246 N N . PRO A 1 160 ? 28.408 1.598 -29.964 1.00 91.94 160 PRO A N 1
ATOM 1247 C CA . PRO A 1 160 ? 29.160 0.769 -30.898 1.00 91.94 160 PRO A CA 1
ATOM 1248 C C . PRO A 1 160 ? 30.007 -0.269 -30.155 1.00 91.94 160 PRO A C 1
ATOM 1250 O O . PRO A 1 160 ? 30.700 0.054 -29.188 1.00 91.94 160 PRO A O 1
ATOM 1253 N N . ILE A 1 161 ? 29.996 -1.501 -30.655 1.00 90.38 161 ILE A N 1
ATOM 1254 C CA . ILE A 1 161 ? 30.844 -2.599 -30.194 1.00 90.38 161 ILE A CA 1
ATOM 1255 C C . ILE A 1 161 ? 31.937 -2.798 -31.243 1.00 90.38 161 ILE A C 1
ATOM 1257 O O . ILE A 1 161 ? 31.664 -3.179 -32.382 1.00 90.38 161 ILE A O 1
ATOM 1261 N N . VAL A 1 162 ? 33.182 -2.504 -30.861 1.00 88.31 162 VAL A N 1
ATOM 1262 C CA . VAL A 1 162 ? 34.336 -2.525 -31.770 1.00 88.31 162 VAL A CA 1
ATOM 1263 C C . VAL A 1 162 ? 35.194 -3.778 -31.564 1.00 88.31 162 VAL A C 1
ATOM 1265 O O . VAL A 1 162 ? 35.444 -4.168 -30.420 1.00 88.31 162 VAL A O 1
ATOM 1268 N N . PRO A 1 163 ? 35.676 -4.418 -32.645 1.00 85.19 163 PRO A N 1
ATOM 1269 C CA . PRO A 1 163 ? 36.565 -5.569 -32.541 1.00 85.19 163 PRO A CA 1
ATOM 1270 C C . PRO A 1 163 ? 37.943 -5.146 -32.008 1.00 85.19 163 PRO A C 1
ATOM 1272 O O . PRO A 1 163 ? 38.497 -4.128 -32.418 1.00 85.19 163 PRO A O 1
ATOM 1275 N N . LEU A 1 164 ? 38.524 -5.951 -31.112 1.00 85.00 164 LEU A N 1
ATOM 1276 C CA . LEU A 1 164 ? 39.863 -5.694 -30.552 1.00 85.00 164 LEU A CA 1
ATOM 1277 C C . LEU A 1 164 ? 40.998 -6.055 -31.524 1.00 85.00 164 LEU A C 1
ATOM 1279 O O . LEU A 1 164 ? 42.109 -5.544 -31.401 1.00 85.00 164 LEU A O 1
ATOM 1283 N N . THR A 1 165 ? 40.729 -6.933 -32.490 1.00 83.06 165 THR A N 1
ATOM 1284 C CA . THR A 1 165 ? 41.664 -7.346 -33.540 1.00 83.06 165 THR A CA 1
ATOM 1285 C C . THR A 1 165 ? 41.176 -6.847 -34.897 1.00 83.06 165 THR A C 1
ATOM 1287 O O . THR A 1 165 ? 39.995 -6.952 -35.222 1.00 83.06 165 THR A O 1
ATOM 1290 N N . GLN A 1 166 ? 42.080 -6.292 -35.711 1.00 69.81 166 GLN A N 1
ATOM 1291 C CA . GLN A 1 166 ? 41.744 -5.846 -37.066 1.00 69.81 166 GLN A CA 1
ATOM 1292 C C . GLN A 1 166 ? 41.416 -7.056 -37.950 1.00 69.81 166 GLN A C 1
ATOM 1294 O O . GLN A 1 166 ? 42.310 -7.720 -38.470 1.00 69.81 166 GLN A O 1
ATOM 1299 N N . GLN A 1 167 ? 40.128 -7.336 -38.132 1.00 68.94 167 GLN A N 1
ATOM 1300 C CA . GLN A 1 167 ? 39.640 -8.209 -39.194 1.00 68.94 167 GLN A CA 1
ATOM 1301 C C . GLN A 1 167 ? 39.229 -7.349 -40.395 1.00 68.94 167 GLN A C 1
ATOM 1303 O O . GLN A 1 167 ? 38.488 -6.376 -40.255 1.00 68.94 167 GLN A O 1
ATOM 1308 N N . HIS A 1 168 ? 39.721 -7.691 -41.590 1.00 55.19 168 HIS A N 1
ATOM 1309 C CA . HIS A 1 168 ? 39.151 -7.180 -42.837 1.00 55.19 168 HIS A CA 1
ATOM 1310 C C . HIS A 1 168 ? 37.716 -7.720 -42.948 1.00 55.19 168 HIS A C 1
ATOM 1312 O O . HIS A 1 168 ? 37.540 -8.933 -42.992 1.00 55.19 168 HIS A O 1
ATOM 1318 N N . ASN A 1 169 ? 36.725 -6.820 -42.964 1.00 61.69 169 ASN A N 1
ATOM 1319 C CA . ASN A 1 169 ? 35.273 -7.082 -42.902 1.00 61.69 169 ASN A CA 1
ATOM 1320 C C . ASN A 1 169 ? 34.697 -7.412 -41.514 1.00 61.69 169 ASN A C 1
ATOM 1322 O O . ASN A 1 169 ? 33.884 -8.323 -41.386 1.00 61.69 169 ASN A O 1
ATOM 1326 N N . ALA A 1 170 ? 35.076 -6.675 -40.470 1.00 63.59 170 ALA A N 1
ATOM 1327 C CA . ALA A 1 170 ? 34.286 -6.707 -39.242 1.00 63.59 170 ALA A CA 1
ATOM 1328 C C . ALA A 1 170 ? 32.977 -5.924 -39.441 1.00 63.59 170 ALA A C 1
ATOM 1330 O O . ALA A 1 170 ? 33.014 -4.709 -39.649 1.00 63.59 170 ALA A O 1
ATOM 1331 N N . ASP A 1 171 ? 31.840 -6.617 -39.376 1.00 76.00 171 ASP A N 1
ATOM 1332 C CA . ASP A 1 171 ? 30.526 -5.978 -39.320 1.00 76.00 171 ASP A CA 1
ATOM 1333 C C . ASP A 1 171 ? 30.446 -5.050 -38.099 1.00 76.00 171 ASP A C 1
ATOM 1335 O O . ASP A 1 171 ? 30.916 -5.380 -37.002 1.00 76.00 171 ASP A O 1
ATOM 1339 N N . THR A 1 172 ? 29.846 -3.874 -38.279 1.00 79.56 172 THR A N 1
ATOM 1340 C CA . THR A 1 172 ? 29.643 -2.933 -37.176 1.00 79.56 172 THR A CA 1
ATOM 1341 C C . THR A 1 172 ? 28.502 -3.428 -36.298 1.00 79.56 172 THR A C 1
ATOM 1343 O O . THR A 1 172 ? 27.354 -3.490 -36.736 1.00 79.56 172 THR A O 1
ATOM 1346 N N . HIS A 1 173 ? 28.813 -3.755 -35.048 1.00 89.56 173 HIS A N 1
ATOM 1347 C CA . HIS A 1 173 ? 27.828 -4.177 -34.061 1.00 89.56 173 HIS A CA 1
ATOM 1348 C C . HIS A 1 173 ? 27.452 -2.997 -33.161 1.00 89.56 173 HIS A C 1
ATOM 1350 O O . HIS A 1 173 ? 28.293 -2.153 -32.842 1.00 89.56 173 HIS A O 1
ATOM 1356 N N . TYR A 1 174 ? 26.193 -2.950 -32.732 1.00 92.56 174 TYR A N 1
ATOM 1357 C CA . TYR A 1 174 ? 25.689 -1.937 -31.809 1.00 92.56 174 TYR A CA 1
ATOM 1358 C C . TYR A 1 174 ? 24.863 -2.593 -30.708 1.00 92.56 174 TYR A C 1
ATOM 1360 O O . TYR A 1 174 ? 24.077 -3.500 -30.976 1.00 92.56 174 TYR A O 1
ATOM 1368 N N . GLU A 1 175 ? 25.006 -2.093 -29.486 1.00 93.81 175 GLU A N 1
ATOM 1369 C CA . GLU A 1 175 ? 24.058 -2.335 -28.405 1.00 93.81 175 GLU A CA 1
ATOM 1370 C C . GLU A 1 175 ? 22.981 -1.247 -28.431 1.00 93.81 175 GLU A C 1
ATOM 1372 O O . GLU A 1 175 ? 23.290 -0.051 -28.486 1.00 93.81 175 GLU A O 1
ATOM 1377 N N . VAL A 1 176 ? 21.716 -1.667 -28.410 1.00 92.38 176 VAL A N 1
ATOM 1378 C CA . VAL A 1 176 ? 20.562 -0.766 -28.352 1.00 92.38 176 VAL A CA 1
ATOM 1379 C C . VAL A 1 176 ? 20.228 -0.496 -26.891 1.00 92.38 176 VAL A C 1
ATOM 1381 O O . VAL A 1 176 ? 19.950 -1.412 -26.124 1.00 92.38 176 VAL A O 1
ATOM 1384 N N . LEU A 1 177 ? 20.243 0.777 -26.507 1.00 91.81 177 LEU A N 1
ATOM 1385 C CA . LEU A 1 177 ? 20.040 1.221 -25.136 1.00 91.81 177 LEU A CA 1
ATOM 1386 C C . LEU A 1 177 ? 18.808 2.120 -25.049 1.00 91.81 177 LEU A C 1
ATOM 1388 O O . LEU A 1 177 ? 18.777 3.212 -25.617 1.00 91.81 177 LEU A O 1
ATOM 1392 N N . LEU A 1 178 ? 17.815 1.690 -24.278 1.00 93.19 178 LEU A N 1
ATOM 1393 C CA . LEU A 1 178 ? 16.589 2.452 -24.066 1.00 93.19 178 LEU A CA 1
ATOM 1394 C C . LEU A 1 178 ? 16.844 3.720 -23.234 1.00 93.19 178 LEU A C 1
ATOM 1396 O O . LEU A 1 178 ? 17.671 3.738 -22.317 1.00 93.19 178 LEU A O 1
ATOM 1400 N N . ARG A 1 179 ? 16.120 4.795 -23.529 1.00 92.38 179 ARG A N 1
ATOM 1401 C CA . ARG A 1 179 ? 16.078 6.031 -22.744 1.00 92.38 179 ARG A CA 1
ATOM 1402 C C . ARG A 1 179 ? 14.637 6.473 -22.566 1.00 92.38 179 ARG A C 1
ATOM 1404 O O . ARG A 1 179 ? 13.876 6.516 -23.530 1.00 92.38 179 ARG A O 1
ATOM 1411 N N . LEU A 1 180 ? 14.287 6.827 -21.335 1.00 91.56 180 LEU A N 1
ATOM 1412 C CA . LEU A 1 180 ? 13.011 7.455 -21.023 1.00 91.56 180 LEU A CA 1
ATOM 1413 C C . LEU A 1 180 ? 13.192 8.970 -21.097 1.00 91.56 180 LEU A C 1
ATOM 1415 O O . LEU A 1 180 ? 14.116 9.505 -20.483 1.00 91.56 180 LEU A O 1
ATOM 1419 N N . VAL A 1 181 ? 12.327 9.653 -21.842 1.00 87.12 181 VAL A N 1
ATOM 1420 C CA . VAL A 1 181 ? 12.332 11.114 -21.941 1.00 87.12 181 VAL A CA 1
ATOM 1421 C C . VAL A 1 181 ? 11.039 11.643 -21.349 1.00 87.12 181 VAL A C 1
ATOM 1423 O O . VAL A 1 181 ? 9.953 11.286 -21.801 1.00 87.12 181 VAL A O 1
ATOM 1426 N N . ASN A 1 182 ? 11.154 12.483 -20.324 1.00 79.44 182 ASN A N 1
ATOM 1427 C CA . ASN A 1 182 ? 9.982 13.108 -19.721 1.00 79.44 182 ASN A CA 1
ATOM 1428 C C . ASN A 1 182 ? 9.488 14.310 -20.551 1.00 79.44 182 ASN A C 1
ATOM 1430 O O . ASN A 1 182 ? 10.138 14.756 -21.500 1.00 79.44 182 ASN A O 1
ATOM 1434 N N . LYS A 1 183 ? 8.346 14.888 -20.166 1.00 72.31 183 LYS A N 1
ATOM 1435 C CA . LYS A 1 183 ? 7.730 16.039 -20.859 1.00 72.31 183 LYS A CA 1
ATOM 1436 C C . LYS A 1 183 ? 8.625 17.281 -20.949 1.00 72.31 183 LYS A C 1
ATOM 1438 O O . LYS A 1 183 ? 8.437 18.098 -21.844 1.00 72.31 183 LYS A O 1
ATOM 1443 N N . GLN A 1 184 ? 9.583 17.439 -20.037 1.00 77.94 184 GLN A N 1
ATOM 1444 C CA . GLN A 1 184 ? 10.541 18.548 -20.030 1.00 77.94 184 GLN A CA 1
ATOM 1445 C C . GLN A 1 184 ? 11.819 18.239 -20.834 1.00 77.94 184 GLN A C 1
ATOM 1447 O O . GLN A 1 184 ? 12.739 19.053 -20.846 1.00 77.94 184 GLN A O 1
ATOM 1452 N N . GLY A 1 185 ? 11.897 17.079 -21.497 1.00 79.62 185 GLY A N 1
ATOM 1453 C CA . GLY A 1 185 ? 13.057 16.660 -22.285 1.00 79.62 185 GLY A CA 1
ATOM 1454 C C . GLY A 1 185 ? 14.218 16.106 -21.454 1.00 79.62 185 GLY A C 1
ATOM 1455 O O . GLY A 1 185 ? 15.304 15.893 -21.992 1.00 79.62 185 GLY A O 1
ATOM 1456 N N . LYS A 1 186 ? 14.025 15.866 -20.150 1.00 85.38 186 LYS A N 1
ATOM 1457 C CA . LYS A 1 186 ? 15.035 15.223 -19.304 1.00 85.38 186 LYS A CA 1
ATOM 1458 C C . LYS A 1 186 ? 15.108 13.740 -19.661 1.00 85.38 186 LYS A C 1
ATOM 1460 O O . LYS A 1 186 ? 14.091 13.049 -19.677 1.00 85.38 186 LYS A O 1
ATOM 1465 N N . ILE A 1 187 ? 16.327 13.271 -19.911 1.00 88.12 187 ILE A N 1
ATOM 1466 C CA . ILE A 1 187 ? 16.624 11.867 -20.190 1.00 88.12 187 ILE A CA 1
ATOM 1467 C C . ILE A 1 187 ? 16.903 11.139 -18.874 1.00 88.12 187 ILE A C 1
ATOM 1469 O O . ILE A 1 187 ? 17.792 11.537 -18.120 1.00 88.12 187 ILE A O 1
ATOM 1473 N N . THR A 1 188 ? 16.181 10.047 -18.644 1.00 88.25 188 THR A N 1
ATOM 1474 C CA . THR A 1 188 ? 16.362 9.131 -17.515 1.00 88.25 188 THR A CA 1
ATOM 1475 C C . THR A 1 188 ? 16.996 7.831 -18.011 1.00 88.25 188 THR A C 1
ATOM 1477 O O . THR A 1 188 ? 16.569 7.245 -19.013 1.00 88.25 188 THR A O 1
ATOM 1480 N N . ALA A 1 189 ? 18.052 7.385 -17.328 1.00 86.88 189 ALA A N 1
ATOM 1481 C CA . ALA A 1 189 ? 18.795 6.185 -17.698 1.00 86.88 189 ALA A CA 1
ATOM 1482 C C . ALA A 1 189 ? 18.062 4.892 -17.272 1.00 86.88 189 ALA A C 1
ATOM 1484 O O . ALA A 1 189 ? 17.338 4.907 -16.275 1.00 86.88 189 ALA A O 1
ATOM 1485 N N . PRO A 1 190 ? 18.296 3.752 -17.957 1.00 87.12 190 PRO A N 1
ATOM 1486 C CA . PRO A 1 190 ? 17.680 2.460 -17.633 1.00 87.12 190 PRO A CA 1
ATOM 1487 C C . PRO A 1 190 ? 17.806 2.047 -16.170 1.00 87.12 190 PRO A C 1
ATOM 1489 O O . PRO A 1 190 ? 16.847 1.551 -15.594 1.00 87.12 190 PRO A O 1
ATOM 1492 N N . GLY A 1 191 ? 18.960 2.302 -15.546 1.00 85.88 191 GLY A N 1
ATOM 1493 C CA . GLY A 1 191 ? 19.193 1.939 -14.146 1.00 85.88 191 GLY A CA 1
ATOM 1494 C C . GLY A 1 191 ? 18.240 2.610 -13.149 1.00 85.88 191 GLY A C 1
ATOM 1495 O O . GLY A 1 191 ? 18.059 2.087 -12.056 1.00 85.88 191 GLY A O 1
ATOM 1496 N N . GLU A 1 192 ? 17.615 3.732 -13.518 1.00 84.31 192 GLU A N 1
ATOM 1497 C CA . GLU A 1 192 ? 16.660 4.442 -12.659 1.00 84.31 192 GLU A CA 1
ATOM 1498 C C . GLU A 1 192 ? 15.217 3.957 -12.849 1.00 84.31 192 GLU A C 1
ATOM 1500 O O . GLU A 1 192 ? 14.465 3.902 -11.880 1.00 84.31 192 GLU A O 1
ATOM 1505 N N . PHE A 1 193 ? 14.817 3.585 -14.072 1.00 89.12 193 PHE A N 1
ATOM 1506 C CA . PHE A 1 193 ? 13.421 3.234 -14.362 1.00 89.12 193 PHE A CA 1
ATOM 1507 C C . PHE A 1 193 ? 13.165 1.733 -14.542 1.00 89.12 193 PHE A C 1
ATOM 1509 O O . PHE A 1 193 ? 12.029 1.316 -14.337 1.00 89.12 193 PHE A O 1
ATOM 1516 N N . ILE A 1 194 ? 14.163 0.907 -14.891 1.00 90.44 194 ILE A N 1
ATOM 1517 C CA . ILE A 1 194 ? 13.972 -0.549 -15.050 1.00 90.44 194 ILE A CA 1
ATOM 1518 C C . ILE A 1 194 ? 13.501 -1.207 -13.744 1.00 90.44 194 ILE A C 1
ATOM 1520 O O . ILE A 1 194 ? 12.493 -1.907 -13.797 1.00 90.44 194 ILE A O 1
ATOM 1524 N N . PRO A 1 195 ? 14.103 -0.944 -12.563 1.00 87.19 195 PRO A N 1
ATOM 1525 C CA . PRO A 1 195 ? 13.631 -1.557 -11.316 1.00 87.19 195 PRO A CA 1
ATOM 1526 C C . PRO A 1 195 ? 12.172 -1.209 -10.991 1.00 87.19 195 PRO A C 1
ATOM 1528 O O . PRO A 1 195 ? 11.436 -2.009 -10.413 1.00 87.19 195 PRO A O 1
ATOM 1531 N N . VAL A 1 196 ? 11.742 -0.004 -11.376 1.00 87.75 196 VAL A N 1
ATOM 1532 C CA . VAL A 1 196 ? 10.354 0.449 -11.241 1.00 87.75 196 VAL A CA 1
ATOM 1533 C C . VAL A 1 196 ? 9.471 -0.267 -12.263 1.00 87.75 196 VAL A C 1
ATOM 1535 O O . VAL A 1 196 ? 8.434 -0.816 -11.906 1.00 87.75 196 VAL A O 1
ATOM 1538 N N . ALA A 1 197 ? 9.886 -0.329 -13.525 1.00 90.00 197 ALA A N 1
ATOM 1539 C CA . ALA A 1 197 ? 9.146 -1.021 -14.571 1.00 90.00 197 ALA A CA 1
ATOM 1540 C C . ALA A 1 197 ? 8.947 -2.515 -14.264 1.00 90.00 197 ALA A C 1
ATOM 1542 O O . ALA A 1 197 ? 7.867 -3.039 -14.520 1.00 90.00 197 ALA A O 1
ATOM 1543 N N . GLU A 1 198 ? 9.940 -3.190 -13.686 1.00 86.31 198 GLU A N 1
ATOM 1544 C CA . GLU A 1 198 ? 9.829 -4.579 -13.225 1.00 86.31 198 GLU A CA 1
ATOM 1545 C C . GLU A 1 198 ? 8.827 -4.707 -12.076 1.00 86.31 198 GLU A C 1
ATOM 1547 O O . GLU A 1 198 ? 7.915 -5.526 -12.133 1.00 86.31 198 GLU A O 1
ATOM 1552 N N . ARG A 1 199 ? 8.951 -3.854 -11.052 1.00 82.06 199 ARG A N 1
ATOM 1553 C CA . ARG A 1 199 ? 8.086 -3.865 -9.863 1.00 82.06 199 ARG A CA 1
ATOM 1554 C C . ARG A 1 199 ? 6.606 -3.642 -10.183 1.00 82.06 199 ARG A C 1
ATOM 1556 O O . ARG A 1 199 ? 5.751 -4.169 -9.478 1.00 82.06 199 ARG A O 1
ATOM 1563 N N . TYR A 1 200 ? 6.314 -2.836 -11.202 1.00 83.81 200 TYR A N 1
ATOM 1564 C CA . TYR A 1 200 ? 4.954 -2.486 -11.620 1.00 83.81 200 TYR A CA 1
ATOM 1565 C C . TYR A 1 200 ? 4.504 -3.223 -12.898 1.00 83.81 200 TYR A C 1
ATOM 1567 O O . TYR A 1 200 ? 3.555 -2.783 -13.549 1.00 83.81 200 TYR A O 1
ATOM 1575 N N . ASP A 1 201 ? 5.173 -4.325 -13.261 1.00 87.69 201 ASP A N 1
ATOM 1576 C CA . ASP A 1 201 ? 4.825 -5.212 -14.384 1.00 87.69 201 ASP A CA 1
ATOM 1577 C C . ASP A 1 201 ? 4.748 -4.521 -15.767 1.00 87.69 201 ASP A C 1
ATOM 1579 O O . ASP A 1 201 ? 4.001 -4.930 -16.660 1.00 87.69 201 ASP A O 1
ATOM 1583 N N . LEU A 1 202 ? 5.543 -3.469 -15.980 1.00 91.81 202 LEU A N 1
ATOM 1584 C CA . LEU A 1 202 ? 5.593 -2.705 -17.233 1.00 91.81 202 LEU A CA 1
ATOM 1585 C C . LEU A 1 202 ? 6.639 -3.222 -18.232 1.00 91.81 202 LEU A C 1
ATOM 1587 O O . LEU A 1 202 ? 6.554 -2.878 -19.411 1.00 91.81 202 LEU A O 1
ATOM 1591 N N . MET A 1 203 ? 7.594 -4.062 -17.811 1.00 93.00 203 MET A N 1
ATOM 1592 C CA . MET A 1 203 ? 8.694 -4.513 -18.683 1.00 93.00 203 MET A CA 1
ATOM 1593 C C . MET A 1 203 ? 8.219 -5.222 -19.952 1.00 93.00 203 MET A C 1
ATOM 1595 O O . MET A 1 203 ? 8.711 -4.923 -21.030 1.00 93.00 203 MET A O 1
ATOM 1599 N N . ASN A 1 204 ? 7.180 -6.056 -19.871 1.00 91.56 204 ASN A N 1
ATOM 1600 C CA . ASN A 1 204 ? 6.638 -6.734 -21.053 1.00 91.56 204 ASN A CA 1
ATOM 1601 C C . ASN A 1 204 ? 6.127 -5.759 -22.128 1.00 91.56 204 ASN A C 1
ATOM 1603 O O . ASN A 1 204 ? 6.188 -6.054 -23.321 1.00 91.56 204 ASN A O 1
ATOM 1607 N N . ALA A 1 205 ? 5.569 -4.617 -21.716 1.00 91.69 205 ALA A N 1
ATOM 1608 C CA . ALA A 1 205 ? 5.101 -3.594 -22.646 1.00 91.69 205 ALA A CA 1
ATOM 1609 C C . ALA A 1 205 ? 6.278 -2.813 -23.243 1.00 91.69 205 ALA A C 1
ATOM 1611 O O . ALA A 1 205 ? 6.262 -2.503 -24.431 1.00 91.69 205 ALA A O 1
ATOM 1612 N N . ILE A 1 206 ? 7.301 -2.542 -22.430 1.00 92.25 206 ILE A N 1
ATOM 1613 C CA . ILE A 1 206 ? 8.529 -1.865 -22.854 1.00 92.25 206 ILE A CA 1
ATOM 1614 C C . ILE A 1 206 ? 9.303 -2.729 -23.854 1.00 92.25 206 ILE A C 1
ATOM 1616 O O . ILE A 1 206 ? 9.665 -2.236 -24.915 1.00 92.25 206 ILE A O 1
ATOM 1620 N N . ASP A 1 207 ? 9.481 -4.020 -23.583 1.00 91.81 207 ASP A N 1
ATOM 1621 C CA . ASP A 1 207 ? 10.189 -4.939 -24.481 1.00 91.81 207 ASP A CA 1
ATOM 1622 C C . ASP A 1 207 ? 9.511 -5.020 -25.853 1.00 91.81 207 ASP A C 1
ATOM 1624 O O . ASP A 1 207 ? 10.173 -4.986 -26.886 1.00 91.81 207 ASP A O 1
ATOM 1628 N N . ARG A 1 208 ? 8.172 -5.053 -25.877 1.00 90.81 208 ARG A N 1
ATOM 1629 C CA . ARG A 1 208 ? 7.390 -5.003 -27.124 1.00 90.81 208 ARG A CA 1
ATOM 1630 C C . ARG A 1 208 ? 7.495 -3.674 -27.857 1.00 90.81 208 ARG A C 1
ATOM 1632 O O . ARG A 1 208 ? 7.273 -3.649 -29.056 1.00 90.81 208 ARG A O 1
ATOM 1639 N N . TRP A 1 209 ? 7.741 -2.582 -27.142 1.00 91.19 209 TRP A N 1
ATOM 1640 C CA . TRP A 1 209 ? 7.944 -1.274 -27.754 1.00 91.19 209 TRP A CA 1
ATOM 1641 C C . TRP A 1 209 ? 9.332 -1.169 -28.404 1.00 91.19 209 TRP A C 1
ATOM 1643 O O . TRP A 1 209 ? 9.486 -0.496 -29.418 1.00 91.19 209 TRP A O 1
ATOM 1653 N N . VAL A 1 210 ? 10.339 -1.834 -27.827 1.00 89.25 210 VAL A N 1
ATOM 1654 C CA . VAL A 1 210 ? 11.726 -1.810 -28.318 1.00 89.25 210 VAL A CA 1
ATOM 1655 C C . VAL A 1 210 ? 11.917 -2.615 -29.615 1.00 89.25 210 VAL A C 1
ATOM 1657 O O . VAL A 1 210 ? 12.809 -2.267 -30.392 1.00 89.25 210 VAL A O 1
ATOM 1660 N N . VAL A 1 211 ? 11.125 -3.674 -29.838 1.00 86.50 211 VAL A N 1
ATOM 1661 C CA . VAL A 1 211 ? 11.269 -4.638 -30.955 1.00 86.50 211 VAL A CA 1
ATOM 1662 C C . VAL A 1 211 ? 10.342 -4.341 -32.131 1.00 86.50 211 VAL A C 1
ATOM 1664 O O . VAL A 1 211 ? 9.138 -4.106 -31.899 1.00 86.50 211 VAL A O 1
#

Sequence (211 aa):
MDLDQFKIVNDTVGHSAGDQLLQQVAHLLRSKIRGGDTLARLGGDEFGLLLEECSLENAFNIAGSLVDAIKNYRFIWNDRPFEIGISIGLVVLDGSETVAADLLSHADMACYAAKERGRNRVHVYLPNDTELAKRQNELLLVTDLREALNANSFQLYFQPIVPLTQQHNADTHYEVLLRLVNKQGKITAPGEFIPVAERYDLMNAIDRWVV

Secondary structure (DSSP, 8-state):
-EEETHHHHHHHH-HHHHHHHHHHHHHHHHHHS-TTSEEEEEETTEEEEE-TT--HHHHHHHHHHHHHHHHT-EEEETTEEEE-EEEEEE----S----HHHHHHHHHHHHHHHHHTTSSSEEE--TT-HHHHHHHHHHHHHHHHHHHHHHT-EEEEEEEE--SS--TT-PPEEEEEEEEE-TT--EE-HHHHHHHHHHTT-HHHHHHHH-

Foldseek 3Di:
DFKPCLVVQCVPPHVVLSVVVLVVLQVLLVVLDDPPKDWDAPDDRDIDIGDPPDDPVRVQVSVLVSLVSLQPDWRADPNDTDGMGAQWEAEDPPPPDDDPVVVVVQRVLQSVVCVVVPGSHYGYRDPPPPVSVLVVVLVVLVVLLVCCLVVVQKDWDWDWDDDPDDDDDDDIDTDIAIWRQGPVRDTDHCVSRVVSCVVVVNVVSVVVSSD

pLDDT: mean 87.55, std 9.02, range [55.19, 97.44]

Nearest PDB structures (foldseek):
  5xgb-assembly1_A-2  TM=6.569E-01  e=6.874E-20  Pseudomonas aeruginosa PAO1
  5xge-assembly1_A  TM=6.578E-01  e=1.587E-19  Pseudomonas aeruginosa PAO1
  5xgd-assembly1_A  TM=6.582E-01  e=1.140E-18  Pseudomonas aeruginosa PAO1
  5m3c-assembly1_B  TM=7.346E-01  e=9.160E-14  Pseudomonas aeruginosa
  3ign-assembly1_A  TM=9.543E-01  e=1.301E-09  Marinobacter nauticus VT8

Radius of gyration: 23.78 Å; Cα contacts (8 Å, |Δi|>4): 265; chains: 1; bounding box: 61×48×65 Å